Protein AF-A0A183DB15-F1 (afdb_monomer_lite)

Radius of gyration: 22.39 Å; chains: 1; bounding box: 54×50×51 Å

pLDDT: mean 72.16, std 20.68, range [29.81, 96.31]

Sequence (193 aa):
LIAVHLRTHVDARQSAAREYVIPLKQNLEIRNVFYPENEDRFPQILGPTISVRPVMACSGVRSEFGKDADLKLLPPAFNFAALKAHVMAALCSATEHAVMNCRDLIGGNSLNHFEQFLEFEETVPLFKLFNSLLVIGLFDDDDLKDVLTLIHPSAFDENYIPVLANRYGPEEIEPLVFMKNKRAACYSTDMER

Organism: NCBI:txid637853

InterPro domains:
  IPR015925 Ryanodine/Inositol 1,4,5-trisphosphate receptor [PTHR46399] (1-159)
  IPR048581 Ryanodine receptor, junctional solenoid domain [PF21119] (1-160)

Structure (mmCIF, N/CA/C/O backbone):
data_AF-A0A183DB15-F1
#
_entry.id   AF-A0A183DB15-F1
#
loop_
_atom_site.group_PDB
_atom_site.id
_atom_site.type_symbol
_atom_site.label_atom_id
_atom_site.label_alt_id
_atom_site.label_comp_id
_atom_site.label_asym_id
_atom_site.label_entity_id
_atom_site.label_seq_id
_atom_site.pdbx_PDB_ins_code
_atom_site.Cartn_x
_atom_site.Cartn_y
_atom_site.Cartn_z
_atom_site.occupancy
_atom_site.B_iso_or_equiv
_atom_site.auth_seq_id
_atom_site.auth_comp_id
_atom_site.auth_asym_id
_atom_site.auth_atom_id
_atom_site.pdbx_PDB_model_num
ATOM 1 N N . LEU A 1 1 ? -1.454 15.527 6.592 1.00 90.69 1 LEU A N 1
ATOM 2 C CA . LEU A 1 1 ? -1.667 14.235 5.899 1.00 90.69 1 LEU A CA 1
ATOM 3 C C . LEU A 1 1 ? -1.163 13.046 6.717 1.00 90.69 1 LEU A C 1
ATOM 5 O O . LEU A 1 1 ? -1.990 12.406 7.352 1.00 90.69 1 LEU A O 1
ATOM 9 N N . ILE A 1 2 ? 0.153 12.790 6.779 1.00 90.75 2 ILE A N 1
ATOM 10 C CA . ILE A 1 2 ? 0.721 11.607 7.463 1.00 90.75 2 ILE A CA 1
ATOM 11 C C . ILE A 1 2 ? 0.289 11.526 8.932 1.00 90.75 2 ILE A C 1
ATOM 13 O O . ILE A 1 2 ? -0.317 10.540 9.338 1.00 90.75 2 ILE A O 1
ATOM 17 N N . ALA A 1 3 ? 0.532 12.585 9.708 1.00 93.06 3 ALA A N 1
ATOM 18 C CA . ALA A 1 3 ? 0.279 12.589 11.150 1.00 93.06 3 ALA A CA 1
ATOM 19 C C . ALA A 1 3 ? -1.190 12.338 11.541 1.00 93.06 3 ALA A C 1
ATOM 21 O O . ALA A 1 3 ? -1.438 11.788 12.606 1.00 93.06 3 ALA A O 1
ATOM 22 N N . VAL A 1 4 ? -2.139 12.737 10.688 1.00 92.56 4 VAL A N 1
ATOM 23 C CA . VAL A 1 4 ? -3.581 12.686 10.985 1.00 92.56 4 VAL A CA 1
ATOM 24 C C . VAL A 1 4 ? -4.242 11.444 10.389 1.00 92.56 4 VAL A C 1
ATOM 26 O O . VAL A 1 4 ? -5.038 10.802 11.062 1.00 92.56 4 VAL A O 1
ATOM 29 N N . HIS A 1 5 ? -3.924 11.099 9.137 1.00 93.38 5 HIS A N 1
ATOM 30 C CA . HIS A 1 5 ? -4.646 10.056 8.399 1.0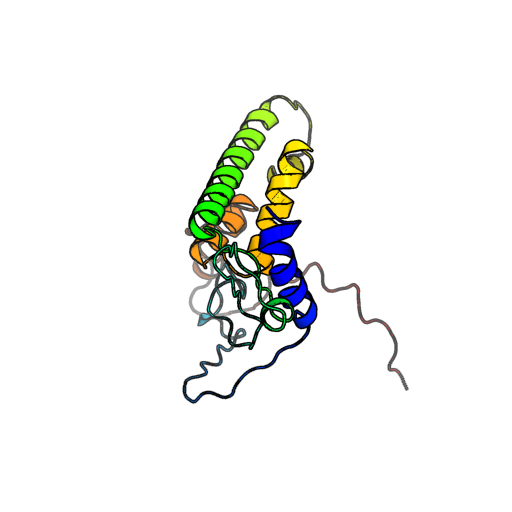0 93.38 5 HIS A CA 1
ATOM 31 C C . HIS A 1 5 ? -3.885 8.734 8.284 1.00 93.38 5 HIS A C 1
ATOM 33 O O . HIS A 1 5 ? -4.516 7.705 8.080 1.00 93.38 5 HIS A O 1
ATOM 39 N N . LEU A 1 6 ? -2.548 8.741 8.366 1.00 94.81 6 LEU A N 1
ATOM 40 C CA . LEU A 1 6 ? -1.735 7.550 8.078 1.00 94.81 6 LEU A CA 1
ATOM 41 C C . LEU A 1 6 ? -1.071 6.974 9.325 1.00 94.81 6 LEU A C 1
ATOM 43 O O . LEU A 1 6 ? -1.006 5.757 9.460 1.00 94.81 6 LEU A O 1
ATOM 47 N N . ARG A 1 7 ? -0.607 7.829 10.243 1.00 94.31 7 ARG A N 1
ATOM 48 C CA . ARG A 1 7 ? 0.236 7.437 11.380 1.00 94.31 7 ARG A CA 1
ATOM 49 C C . ARG A 1 7 ? -0.348 6.283 12.192 1.00 94.31 7 ARG A C 1
ATOM 51 O O . ARG A 1 7 ? 0.331 5.288 12.379 1.00 94.31 7 ARG A O 1
ATOM 58 N N . THR A 1 8 ? -1.616 6.365 12.591 1.00 93.62 8 THR A N 1
ATOM 59 C CA . THR A 1 8 ? -2.274 5.299 13.366 1.00 93.62 8 THR A CA 1
ATOM 60 C C . THR A 1 8 ? -2.269 3.950 12.640 1.00 93.62 8 THR A C 1
ATOM 62 O O . THR A 1 8 ? -2.076 2.913 13.267 1.00 93.62 8 THR A O 1
ATOM 65 N N . HIS A 1 9 ? -2.457 3.947 11.318 1.00 94.75 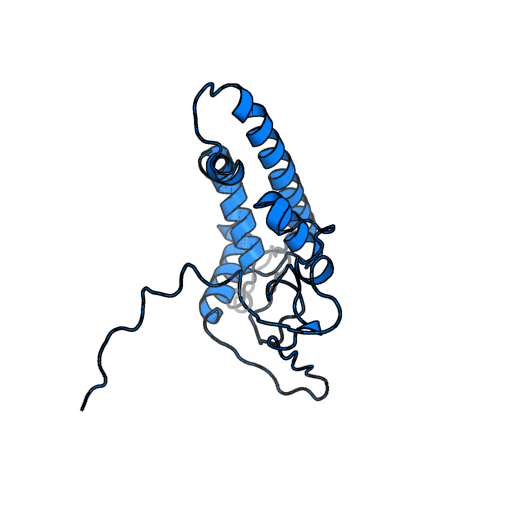9 HIS A N 1
ATOM 66 C CA . HIS A 1 9 ? -2.440 2.721 10.518 1.00 94.75 9 HIS A CA 1
ATOM 67 C C . HIS A 1 9 ? -1.019 2.189 10.311 1.00 94.75 9 HIS A C 1
ATOM 69 O O . HIS A 1 9 ? -0.814 0.979 10.393 1.00 94.75 9 HIS A O 1
ATOM 75 N N . VAL A 1 10 ? -0.047 3.080 10.087 1.00 96.00 10 VAL A N 1
ATOM 76 C CA . VAL A 1 10 ? 1.379 2.729 9.994 1.00 96.00 10 VAL A CA 1
ATOM 77 C C . VAL A 1 10 ? 1.849 2.095 11.300 1.00 96.00 10 VAL A C 1
ATOM 79 O O . VAL A 1 10 ? 2.360 0.980 11.274 1.00 96.00 10 VAL A O 1
ATOM 82 N N . ASP A 1 11 ? 1.608 2.753 12.434 1.00 95.69 11 ASP A N 1
ATOM 83 C CA . ASP A 1 11 ? 2.045 2.294 13.754 1.00 95.69 11 ASP A CA 1
ATOM 84 C C . ASP A 1 11 ? 1.427 0.921 14.089 1.00 95.69 11 ASP A C 1
ATOM 86 O O . ASP A 1 11 ? 2.126 0.025 14.560 1.00 95.69 11 ASP A O 1
ATOM 90 N N . ALA A 1 12 ? 0.142 0.710 13.769 1.00 94.62 12 ALA A N 1
ATOM 91 C CA . ALA A 1 12 ? -0.532 -0.577 13.963 1.00 94.62 12 ALA A CA 1
ATOM 92 C C . ALA A 1 12 ? 0.042 -1.698 13.077 1.00 94.62 12 ALA A C 1
ATOM 94 O O . ALA A 1 12 ? 0.197 -2.832 13.522 1.00 94.62 12 ALA A O 1
ATOM 95 N N . ARG A 1 13 ? 0.367 -1.409 11.812 1.00 94.62 13 ARG A N 1
ATOM 96 C CA . ARG A 1 13 ? 1.007 -2.389 10.920 1.00 94.62 13 ARG A CA 1
ATOM 97 C C . ARG A 1 13 ? 2.427 -2.711 11.370 1.00 94.62 13 ARG A C 1
ATOM 99 O O . ARG A 1 13 ? 2.821 -3.870 11.317 1.00 94.62 13 ARG A O 1
ATOM 106 N N . GLN A 1 14 ? 3.176 -1.708 11.824 1.00 94.88 14 GLN A N 1
ATOM 107 C CA . GLN A 1 14 ? 4.548 -1.874 12.297 1.00 94.88 14 GLN A CA 1
ATOM 108 C C . GLN A 1 14 ? 4.622 -2.655 13.608 1.00 94.88 14 GLN A C 1
ATOM 110 O O . GLN A 1 14 ? 5.507 -3.499 13.745 1.00 94.88 14 GLN A O 1
ATOM 115 N N . SER A 1 15 ? 3.693 -2.431 14.543 1.00 94.88 15 SER A N 1
ATOM 116 C CA . SER A 1 15 ? 3.657 -3.189 15.798 1.00 94.88 15 SER A CA 1
ATOM 117 C C . SER A 1 15 ? 3.424 -4.684 15.561 1.00 94.88 15 SER A C 1
ATOM 119 O O . SER A 1 15 ? 4.053 -5.503 16.222 1.00 94.88 15 SER A O 1
ATOM 121 N N . ALA A 1 16 ? 2.612 -5.036 14.559 1.00 92.56 16 ALA A N 1
ATOM 122 C CA . ALA A 1 16 ? 2.335 -6.417 14.162 1.00 92.56 16 ALA A CA 1
ATOM 123 C C . ALA A 1 16 ? 3.265 -6.957 13.051 1.00 92.56 16 ALA A C 1
ATOM 125 O O . ALA A 1 16 ? 3.084 -8.081 12.591 1.00 92.56 16 ALA A O 1
ATOM 126 N N . ALA A 1 17 ? 4.269 -6.199 12.589 1.00 91.38 17 ALA A N 1
ATOM 127 C CA . ALA A 1 17 ? 5.082 -6.576 11.420 1.00 91.38 17 ALA A CA 1
ATOM 128 C C . ALA A 1 17 ? 5.959 -7.821 11.642 1.00 91.38 17 ALA A C 1
ATOM 130 O O . ALA A 1 17 ? 6.449 -8.418 10.684 1.00 91.38 17 ALA A O 1
ATOM 131 N N . ARG A 1 18 ? 6.188 -8.196 12.905 1.00 92.94 18 ARG A N 1
ATOM 132 C CA . ARG A 1 18 ? 6.983 -9.370 13.299 1.00 92.94 18 ARG A CA 1
ATOM 133 C C . ARG A 1 18 ? 6.117 -10.545 13.759 1.00 92.94 18 ARG A C 1
ATOM 135 O O . ARG A 1 18 ? 6.653 -11.526 14.266 1.00 92.94 18 ARG A O 1
ATOM 142 N N . GLU A 1 19 ? 4.803 -10.448 13.583 1.00 93.62 19 GLU A N 1
ATOM 143 C CA . GLU A 1 19 ? 3.838 -11.465 13.983 1.00 93.62 19 GLU A CA 1
ATOM 144 C C . GLU A 1 19 ? 3.200 -12.097 12.740 1.00 93.62 19 GLU A C 1
ATOM 146 O O . GLU A 1 19 ? 2.678 -11.411 11.859 1.00 93.62 19 GLU A O 1
ATOM 151 N N . TYR A 1 20 ? 3.243 -13.429 12.662 1.00 92.00 20 TYR A N 1
ATOM 152 C CA . TYR A 1 20 ? 2.724 -14.189 11.526 1.00 92.00 20 TYR A CA 1
ATOM 153 C C . TYR A 1 20 ? 1.624 -15.130 12.001 1.00 92.00 20 TYR A C 1
ATOM 155 O O . TYR A 1 20 ? 1.887 -16.229 12.486 1.00 92.00 20 TYR A O 1
ATOM 163 N N . VAL A 1 21 ? 0.377 -14.682 11.868 1.00 92.00 21 VAL A N 1
ATOM 164 C CA . VAL A 1 21 ? -0.805 -15.456 12.254 1.00 92.00 21 VAL A CA 1
ATOM 165 C C . VAL A 1 21 ? -1.485 -15.950 10.984 1.00 92.00 21 VAL A C 1
ATOM 167 O O . VAL A 1 21 ? -2.160 -15.187 10.297 1.00 92.00 21 VAL A O 1
ATOM 170 N N . ILE A 1 22 ? -1.298 -17.229 10.656 1.00 90.75 22 ILE A N 1
ATOM 171 C CA . ILE A 1 22 ? -1.832 -17.838 9.431 1.00 90.75 22 ILE A CA 1
ATOM 172 C C . ILE A 1 22 ? -3.076 -18.668 9.782 1.00 90.75 22 ILE A C 1
ATOM 174 O O . ILE A 1 22 ? -2.955 -19.678 10.479 1.00 90.75 22 ILE A O 1
ATOM 178 N N . PRO A 1 23 ? -4.280 -18.279 9.325 1.00 88.44 23 PRO A N 1
ATOM 179 C CA . PRO A 1 23 ? -5.490 -19.044 9.581 1.00 88.44 23 PRO A CA 1
ATOM 180 C C . PRO A 1 23 ? -5.528 -20.293 8.694 1.00 88.44 23 PRO A C 1
ATOM 182 O O . PRO A 1 23 ? -5.321 -20.214 7.484 1.00 88.44 23 PRO A O 1
ATOM 185 N N . LEU A 1 24 ? -5.869 -21.443 9.276 1.00 88.12 24 LEU A N 1
ATOM 186 C CA . LEU A 1 24 ? -6.088 -22.674 8.517 1.00 88.12 24 LEU A CA 1
ATOM 187 C C . LEU A 1 24 ? -7.448 -22.599 7.809 1.00 88.12 24 LEU A C 1
ATOM 189 O O . LEU A 1 24 ? -8.498 -22.683 8.446 1.00 88.12 24 LEU A O 1
ATOM 193 N N . LYS A 1 25 ? -7.432 -22.407 6.488 1.00 83.06 25 LYS A N 1
ATOM 194 C CA . LYS A 1 25 ? -8.624 -22.414 5.623 1.00 83.06 25 LYS A CA 1
ATOM 195 C C . LYS A 1 25 ? -8.575 -23.630 4.697 1.00 83.06 25 LYS A C 1
ATOM 197 O O . LYS A 1 25 ? -7.494 -24.057 4.314 1.00 83.06 25 LYS A O 1
ATOM 202 N N . GLN A 1 26 ? -9.737 -24.156 4.297 1.00 74.50 26 GLN A N 1
ATOM 203 C CA . GLN A 1 26 ? -9.819 -25.307 3.379 1.00 74.50 26 GLN A CA 1
ATOM 204 C C . GLN A 1 26 ? -9.153 -25.043 2.015 1.00 74.50 26 GLN A C 1
ATOM 206 O O . GLN A 1 26 ? -8.590 -25.963 1.438 1.00 74.50 26 GLN A O 1
ATOM 211 N N . ASN A 1 27 ? -9.149 -23.788 1.552 1.00 69.19 27 ASN A N 1
ATOM 212 C CA . ASN A 1 27 ? -8.549 -23.369 0.278 1.00 69.19 27 ASN A CA 1
ATOM 213 C C . ASN A 1 27 ? -7.218 -22.623 0.479 1.00 69.19 27 ASN A C 1
ATOM 215 O O . ASN A 1 27 ? -6.916 -21.685 -0.257 1.00 69.19 27 ASN A O 1
ATOM 219 N N . LEU A 1 28 ? -6.458 -22.940 1.533 1.00 71.31 28 LEU A N 1
ATOM 220 C CA . LEU A 1 28 ? -5.138 -22.342 1.718 1.00 71.31 28 LEU A CA 1
ATOM 221 C C . LEU A 1 28 ? -4.168 -22.983 0.714 1.00 71.31 28 LEU A C 1
ATOM 223 O O . LEU A 1 28 ? -3.608 -24.046 0.973 1.00 71.31 28 LEU A O 1
ATOM 227 N N . GLU A 1 29 ? -3.994 -22.354 -0.446 1.00 68.06 29 GLU A N 1
ATOM 228 C CA . GLU A 1 29 ? -2.995 -22.780 -1.424 1.00 68.06 29 GLU A CA 1
ATOM 229 C C . GLU A 1 29 ? -1.593 -22.514 -0.865 1.00 68.06 29 GLU A C 1
ATOM 231 O O . GLU A 1 29 ? -1.112 -21.380 -0.816 1.00 68.06 29 GLU A O 1
ATOM 236 N N . ILE A 1 30 ? -0.931 -23.572 -0.397 1.00 68.25 30 ILE A N 1
ATOM 237 C CA . ILE A 1 30 ? 0.470 -23.508 0.015 1.00 68.25 30 ILE A CA 1
ATOM 238 C C . ILE A 1 30 ? 1.306 -23.537 -1.262 1.00 68.25 30 ILE A C 1
ATOM 240 O O . ILE A 1 30 ? 1.621 -24.603 -1.792 1.00 68.25 30 ILE A O 1
ATOM 244 N N . ARG A 1 31 ? 1.664 -22.357 -1.773 1.00 67.81 31 ARG A N 1
ATOM 245 C CA . ARG A 1 31 ? 2.635 -22.255 -2.864 1.00 67.81 31 ARG A CA 1
ATOM 246 C C . ARG A 1 31 ? 4.000 -22.682 -2.329 1.00 67.81 31 ARG A C 1
ATOM 248 O O . ARG A 1 31 ? 4.586 -22.005 -1.485 1.00 67.81 31 ARG A O 1
ATOM 255 N N . ASN A 1 32 ? 4.512 -23.806 -2.815 1.00 72.12 32 ASN A N 1
ATOM 256 C CA . ASN A 1 32 ? 5.883 -24.198 -2.527 1.00 72.12 32 ASN A CA 1
ATOM 257 C C . ASN A 1 32 ? 6.823 -23.370 -3.415 1.00 72.12 32 ASN A C 1
ATOM 259 O O . ASN A 1 32 ? 6.919 -23.569 -4.626 1.00 72.12 32 ASN A O 1
ATOM 263 N N . VAL A 1 33 ? 7.492 -22.419 -2.769 1.00 67.06 33 VAL A N 1
ATOM 264 C CA . VAL A 1 33 ? 8.408 -21.443 -3.373 1.00 67.06 33 VAL A CA 1
ATOM 265 C C . VAL A 1 33 ? 9.707 -22.052 -3.908 1.00 67.06 33 VAL A C 1
ATOM 267 O O . VAL A 1 33 ? 10.480 -21.347 -4.541 1.00 67.06 33 VAL A O 1
ATOM 270 N N . PHE A 1 34 ? 9.965 -23.335 -3.644 1.00 68.94 34 PHE A N 1
ATOM 271 C CA . PHE A 1 34 ? 11.138 -24.048 -4.155 1.00 68.94 34 PHE A CA 1
ATOM 272 C C . PHE A 1 34 ? 10.875 -24.767 -5.480 1.00 68.94 34 PHE A C 1
ATOM 274 O O . PHE A 1 34 ? 11.803 -25.341 -6.046 1.00 68.94 34 PHE A O 1
ATOM 281 N N . TYR A 1 35 ? 9.632 -24.771 -5.965 1.00 72.12 35 TYR A N 1
ATOM 282 C CA . TYR A 1 35 ? 9.324 -25.351 -7.264 1.00 72.12 35 TYR A CA 1
ATOM 283 C C . TYR A 1 35 ? 9.692 -24.386 -8.404 1.00 72.12 35 TYR A C 1
ATOM 285 O O . TYR A 1 35 ? 9.273 -23.227 -8.345 1.00 72.12 35 TYR A O 1
ATOM 293 N N . PRO A 1 36 ? 10.420 -24.843 -9.442 1.00 66.62 36 PRO A N 1
ATOM 294 C CA . PRO A 1 36 ? 10.835 -24.007 -10.573 1.00 66.62 36 PRO A CA 1
ATOM 295 C C . PRO A 1 36 ? 9.666 -23.345 -11.310 1.00 66.62 36 PRO A C 1
ATOM 297 O O . PRO A 1 36 ? 9.767 -22.203 -11.738 1.00 66.62 36 PRO A O 1
ATOM 300 N N . GLU A 1 37 ? 8.523 -24.024 -11.413 1.00 67.50 37 GLU A N 1
ATOM 301 C CA . GLU A 1 37 ? 7.298 -23.487 -12.017 1.00 67.50 37 GLU A CA 1
ATOM 302 C C . GLU A 1 37 ? 6.662 -22.328 -11.227 1.00 67.50 37 GLU A C 1
ATOM 304 O O . GLU A 1 37 ? 5.805 -21.623 -11.755 1.00 67.50 37 GLU A O 1
ATOM 309 N N . ASN A 1 38 ? 7.076 -22.127 -9.972 1.00 64.00 38 ASN A N 1
ATOM 310 C CA . ASN A 1 38 ? 6.654 -21.018 -9.116 1.00 64.00 38 ASN A CA 1
ATOM 311 C C . ASN A 1 38 ? 7.716 -19.908 -9.025 1.00 64.00 38 ASN A C 1
ATOM 313 O O . ASN A 1 38 ? 7.526 -18.955 -8.261 1.00 64.00 38 ASN A O 1
ATOM 317 N N . GLU A 1 39 ? 8.833 -20.037 -9.748 1.00 63.47 39 GLU A N 1
ATOM 318 C CA . GLU A 1 39 ? 9.858 -19.005 -9.850 1.00 63.47 39 GLU A CA 1
ATOM 319 C C . GLU A 1 39 ? 9.349 -17.877 -10.759 1.00 63.47 39 GLU A C 1
ATOM 321 O O . GLU A 1 39 ? 9.068 -18.076 -11.938 1.00 63.47 39 GLU A O 1
ATOM 326 N N . ASP A 1 40 ? 9.209 -16.682 -10.189 1.00 65.81 40 ASP A N 1
ATOM 327 C CA . ASP A 1 40 ? 8.791 -15.469 -10.893 1.00 65.81 40 ASP A CA 1
ATOM 328 C C . ASP A 1 40 ? 9.835 -14.367 -10.657 1.00 65.81 40 ASP A C 1
ATOM 330 O O . ASP A 1 40 ? 10.531 -14.352 -9.636 1.00 65.81 40 ASP A O 1
ATOM 334 N N . ARG A 1 41 ? 9.939 -13.423 -11.596 1.00 70.19 41 ARG A N 1
ATOM 335 C CA . ARG A 1 41 ? 10.828 -12.252 -11.554 1.00 70.19 41 ARG A CA 1
ATOM 336 C C . ARG A 1 41 ? 10.512 -11.308 -10.394 1.00 70.19 41 ARG A C 1
ATOM 338 O O . ARG A 1 41 ? 11.384 -10.550 -9.968 1.00 70.19 41 ARG A O 1
ATOM 345 N N . PHE A 1 42 ? 9.311 -11.403 -9.835 1.00 68.44 42 PHE A N 1
ATOM 346 C CA . PHE A 1 42 ? 8.909 -10.706 -8.619 1.00 68.44 42 PHE A CA 1
ATOM 347 C C . PHE A 1 42 ? 8.851 -11.663 -7.419 1.00 68.44 42 PHE A C 1
ATOM 349 O O . PHE A 1 42 ? 7.777 -11.870 -6.839 1.00 68.44 42 PHE A O 1
ATOM 356 N N . PRO A 1 43 ? 9.977 -12.291 -7.023 1.00 59.94 43 PRO A N 1
ATOM 357 C CA . PRO A 1 43 ? 9.939 -13.381 -6.068 1.00 59.94 43 PRO A CA 1
ATOM 358 C C . PRO A 1 43 ? 9.409 -12.878 -4.727 1.00 59.94 43 PRO A C 1
ATOM 360 O O . PRO A 1 43 ? 10.034 -12.053 -4.065 1.00 59.94 43 PRO A O 1
ATOM 363 N N . GLN A 1 44 ? 8.257 -13.419 -4.318 1.00 68.88 44 GLN A N 1
ATOM 364 C CA . GLN A 1 44 ? 7.657 -13.239 -2.988 1.00 68.88 44 GLN A CA 1
ATOM 365 C C . GLN A 1 44 ? 7.220 -11.798 -2.652 1.00 68.88 44 GLN A C 1
ATOM 367 O O . GLN A 1 44 ? 6.867 -11.531 -1.504 1.00 68.88 44 GLN A O 1
ATOM 372 N N . ILE A 1 45 ? 7.232 -10.884 -3.630 1.00 77.06 45 ILE A N 1
ATOM 373 C CA . ILE A 1 45 ? 6.749 -9.503 -3.461 1.00 77.06 45 ILE A CA 1
ATOM 374 C C . ILE A 1 45 ? 5.264 -9.401 -3.819 1.00 77.06 45 ILE A C 1
ATOM 376 O O . ILE A 1 45 ? 4.523 -8.700 -3.134 1.00 77.06 45 ILE A O 1
ATOM 380 N N . LEU A 1 46 ? 4.844 -10.109 -4.871 1.00 82.19 46 LEU A N 1
ATOM 381 C CA . LEU A 1 46 ? 3.476 -10.071 -5.384 1.00 82.19 46 LEU A CA 1
ATOM 382 C C . LEU A 1 46 ? 2.600 -11.168 -4.785 1.00 82.19 46 LEU A C 1
ATOM 384 O O . LEU A 1 46 ? 3.077 -12.234 -4.376 1.00 82.19 46 LEU A O 1
ATOM 388 N N . GLY A 1 47 ? 1.295 -10.924 -4.827 1.00 81.00 47 GLY A N 1
ATOM 389 C CA . GLY A 1 47 ? 0.271 -11.903 -4.514 1.00 81.00 47 GLY A CA 1
ATOM 390 C C . GLY A 1 47 ? -0.356 -11.744 -3.128 1.00 81.00 47 GLY A C 1
ATOM 391 O O . GLY A 1 47 ? 0.033 -10.910 -2.301 1.00 81.00 47 GLY A O 1
ATOM 392 N N . PRO A 1 48 ? -1.386 -12.557 -2.845 1.00 77.69 48 PRO A N 1
ATOM 393 C CA . PRO A 1 48 ? -2.205 -12.380 -1.661 1.00 77.69 48 PRO A CA 1
ATOM 394 C C . PRO A 1 48 ? -1.418 -12.705 -0.395 1.00 77.69 48 PRO A C 1
ATOM 396 O O . PRO A 1 48 ? -0.799 -13.760 -0.257 1.00 77.69 48 PRO A O 1
ATOM 399 N N . THR A 1 49 ? -1.518 -11.830 0.603 1.00 81.06 49 THR A N 1
ATOM 400 C CA . THR A 1 49 ? -1.014 -12.161 1.934 1.00 81.06 49 THR A CA 1
ATOM 401 C C . THR A 1 49 ? -2.043 -12.962 2.721 1.00 81.06 49 THR A C 1
ATOM 403 O O . THR A 1 49 ? -3.162 -12.507 2.949 1.00 81.06 49 THR A O 1
ATOM 406 N N . ILE A 1 50 ? -1.625 -14.126 3.213 1.00 84.75 50 ILE A N 1
ATOM 407 C CA . ILE A 1 50 ? -2.457 -15.016 4.033 1.00 84.75 50 ILE A CA 1
ATOM 408 C C . ILE A 1 50 ? -2.422 -14.693 5.536 1.00 84.75 50 ILE A C 1
ATOM 410 O O . ILE A 1 50 ? -3.302 -15.134 6.272 1.00 84.75 50 ILE A O 1
ATOM 414 N N . SER A 1 51 ? -1.423 -13.935 6.000 1.00 88.44 51 SER A N 1
ATOM 415 C CA . SER A 1 51 ? -1.285 -13.567 7.416 1.00 88.44 51 SER A CA 1
ATOM 416 C C . SER A 1 51 ? -2.364 -12.567 7.843 1.00 88.44 51 SER A C 1
ATOM 418 O O . SER A 1 51 ? -2.641 -11.595 7.132 1.00 88.44 51 SER A O 1
ATOM 420 N N . VAL A 1 52 ? -2.940 -12.773 9.028 1.00 90.25 52 VAL A N 1
ATOM 421 C CA . VAL A 1 52 ? -3.828 -11.805 9.679 1.00 90.25 52 VAL A CA 1
ATOM 422 C C . VAL A 1 52 ? -3.019 -10.569 10.043 1.00 90.25 52 VAL A C 1
ATOM 424 O O . VAL A 1 52 ? -1.968 -10.659 10.671 1.00 90.25 52 VAL A O 1
ATOM 427 N N . ARG A 1 53 ? -3.514 -9.394 9.653 1.00 91.12 53 ARG A N 1
ATOM 428 C CA . ARG A 1 53 ? -2.850 -8.117 9.917 1.00 91.12 53 ARG A CA 1
ATOM 429 C C . ARG A 1 53 ? -3.886 -7.019 10.191 1.00 91.12 53 ARG A C 1
ATOM 431 O O . ARG A 1 53 ? -4.985 -7.099 9.639 1.00 91.12 53 ARG A O 1
ATOM 438 N N . PRO A 1 54 ? -3.545 -5.971 10.963 1.00 92.81 54 PRO A N 1
ATOM 439 C CA . PRO A 1 54 ? -4.449 -4.851 11.238 1.00 92.81 54 PRO A CA 1
ATOM 440 C C . PRO A 1 54 ? -4.970 -4.196 9.957 1.00 92.81 54 PRO A C 1
ATOM 442 O O . PRO A 1 54 ? -4.183 -3.886 9.070 1.00 92.81 54 PRO A O 1
ATOM 445 N N . VAL A 1 55 ? -6.280 -3.980 9.849 1.00 90.44 55 VAL A N 1
ATOM 446 C CA . VAL A 1 55 ? -6.915 -3.374 8.665 1.00 90.44 55 VAL A CA 1
ATOM 447 C C . VAL A 1 55 ? -7.222 -1.904 8.939 1.00 90.44 55 VAL A C 1
ATOM 449 O O . VAL A 1 55 ? -7.485 -1.518 10.079 1.00 90.44 55 VAL A O 1
ATOM 452 N N . MET A 1 56 ? -7.177 -1.071 7.900 1.00 90.38 56 MET A N 1
ATOM 453 C CA . MET A 1 56 ? -7.562 0.331 8.021 1.00 90.38 56 MET A CA 1
ATOM 454 C C . MET A 1 56 ? -9.039 0.477 8.384 1.00 90.38 56 MET A C 1
ATOM 456 O O . MET A 1 56 ? -9.903 -0.214 7.850 1.00 90.38 56 MET A O 1
ATOM 460 N N . ALA A 1 57 ? -9.318 1.440 9.253 1.00 90.38 57 ALA A N 1
ATOM 461 C CA . ALA A 1 57 ? -10.660 1.865 9.601 1.00 90.38 57 ALA A CA 1
ATOM 462 C C . ALA A 1 57 ? -10.652 3.380 9.804 1.00 90.38 57 ALA A C 1
ATOM 464 O O . ALA A 1 57 ? -9.806 3.906 10.524 1.00 90.38 57 ALA A O 1
ATOM 465 N N . CYS A 1 58 ? -11.595 4.075 9.181 1.00 90.06 58 CYS A N 1
ATOM 466 C CA . CYS A 1 58 ? -11.749 5.519 9.296 1.00 90.06 58 CYS A CA 1
ATOM 467 C C . CYS A 1 58 ? -13.212 5.873 9.555 1.00 90.06 58 CYS A C 1
ATOM 469 O O . CYS A 1 58 ? -14.115 5.127 9.176 1.00 90.06 58 CYS A O 1
ATOM 471 N N . SER A 1 59 ? -13.453 7.033 10.154 1.00 87.56 59 SER A N 1
ATOM 472 C CA . SER A 1 59 ? -14.803 7.560 10.365 1.00 87.56 59 SER A CA 1
ATOM 473 C C . SER A 1 59 ? -14.976 8.927 9.715 1.00 87.56 59 SER A C 1
ATOM 475 O O . SER A 1 59 ? -14.016 9.680 9.566 1.00 87.56 59 SER A O 1
ATOM 477 N N . GLY A 1 60 ? -16.211 9.280 9.356 1.00 85.75 60 GLY A N 1
ATOM 478 C CA . GLY A 1 60 ? -16.531 10.647 8.945 1.00 85.75 60 GLY A CA 1
ATOM 479 C C . GLY A 1 60 ? -16.195 11.659 10.044 1.00 85.75 60 GLY A C 1
ATOM 480 O O . GLY A 1 60 ? -16.233 11.333 11.233 1.00 85.75 60 GLY A O 1
ATOM 481 N N . VAL A 1 61 ? -15.866 12.888 9.643 1.00 84.06 61 VAL A N 1
ATOM 482 C CA . VAL A 1 61 ? -15.649 13.988 10.590 1.00 84.06 61 VAL A CA 1
ATOM 483 C C . VAL A 1 61 ? -16.972 14.285 11.293 1.00 84.06 61 VAL A C 1
ATOM 485 O O . VAL A 1 61 ? -18.000 14.461 10.641 1.00 84.06 61 VAL A O 1
ATOM 488 N N . ARG A 1 62 ? -16.946 14.319 12.624 1.00 78.69 62 ARG A N 1
ATOM 489 C CA . ARG A 1 62 ? -18.110 14.618 13.462 1.00 78.69 62 ARG A CA 1
ATOM 490 C C . ARG A 1 62 ? -17.957 15.997 14.090 1.00 78.69 62 ARG A C 1
ATOM 492 O O . ARG A 1 62 ? -16.860 16.363 14.499 1.00 78.69 62 ARG A O 1
ATOM 499 N N . SER A 1 63 ? -19.057 16.741 14.160 1.00 75.00 63 SER A N 1
ATOM 500 C CA . SER A 1 63 ? -19.144 18.041 14.840 1.00 75.00 63 SER A CA 1
ATOM 501 C C . SER A 1 63 ? -19.685 17.935 16.267 1.00 75.00 63 SER A C 1
ATOM 503 O O . SER A 1 63 ? -19.496 18.853 17.058 1.00 75.00 63 SER A O 1
ATOM 505 N N . GLU A 1 64 ? -20.349 16.827 16.600 1.00 72.44 64 GLU A N 1
ATOM 506 C CA . GLU A 1 64 ? -20.995 16.602 17.892 1.00 72.44 64 GLU A CA 1
ATOM 507 C C . GLU A 1 64 ? -20.358 15.398 18.593 1.00 72.44 64 GLU A C 1
ATOM 509 O O . GLU A 1 64 ? -20.324 14.289 18.049 1.00 72.44 64 GLU A O 1
ATOM 514 N N . PHE A 1 65 ? -19.850 15.628 19.804 1.00 68.88 65 PHE A N 1
ATOM 515 C CA . PHE A 1 65 ? -19.190 14.619 20.630 1.00 68.88 65 PHE A CA 1
ATOM 516 C C . PHE A 1 65 ? -19.997 14.405 21.917 1.00 68.88 65 PHE A C 1
ATOM 518 O O . PHE A 1 65 ? -20.300 15.354 22.640 1.00 68.88 65 PHE A O 1
ATOM 525 N N . GLY A 1 66 ? -20.382 13.155 22.184 1.00 67.50 66 GLY A N 1
ATOM 526 C CA . GLY A 1 66 ? -20.958 12.727 23.461 1.00 67.50 66 GLY A CA 1
ATOM 527 C C . GLY A 1 66 ? -19.904 12.000 24.299 1.00 67.50 66 GLY A C 1
ATOM 528 O O . GLY A 1 66 ? -19.041 11.340 23.731 1.00 67.50 66 GLY A O 1
ATOM 529 N N . LYS A 1 67 ? -20.003 12.067 25.635 1.00 66.00 67 LYS A N 1
ATOM 530 C CA . LYS A 1 67 ? -18.969 11.599 26.589 1.00 66.00 67 LYS A CA 1
ATOM 531 C C . LYS A 1 67 ? -18.471 10.151 26.391 1.00 66.00 67 LYS A C 1
ATOM 533 O O . LYS A 1 67 ? -17.330 9.867 26.732 1.00 66.00 67 LYS A O 1
ATOM 538 N N . ASP A 1 68 ? -19.287 9.252 25.832 1.00 62.41 68 ASP A N 1
ATOM 539 C CA . ASP A 1 68 ? -18.896 7.855 25.550 1.00 62.41 68 ASP A CA 1
ATOM 540 C C . ASP A 1 68 ? -18.270 7.655 24.153 1.00 62.41 68 ASP A C 1
ATOM 542 O O . ASP A 1 68 ? -17.574 6.668 23.909 1.00 62.41 68 ASP A O 1
ATOM 546 N N . ALA A 1 69 ? -18.492 8.586 23.219 1.00 60.03 69 ALA A N 1
ATOM 547 C CA . ALA A 1 69 ? -17.959 8.531 21.854 1.00 60.03 69 ALA A CA 1
ATOM 548 C C . ALA A 1 69 ? -16.473 8.932 21.770 1.00 60.03 69 ALA A C 1
ATOM 550 O O . ALA A 1 69 ? -15.820 8.652 20.764 1.00 60.03 69 ALA A O 1
ATOM 551 N N . ASP A 1 70 ? -15.935 9.533 22.833 1.00 61.34 70 ASP A N 1
ATOM 552 C CA . ASP A 1 70 ? -14.561 10.043 22.902 1.00 61.34 70 ASP A CA 1
ATOM 553 C C . ASP A 1 70 ? -13.508 8.926 23.042 1.00 61.34 70 ASP A C 1
ATOM 555 O O . ASP A 1 70 ? -12.335 9.125 22.732 1.00 61.34 70 ASP A O 1
ATOM 559 N N . LEU A 1 71 ? -13.916 7.720 23.460 1.00 63.34 71 LEU A N 1
ATOM 560 C CA . LEU A 1 71 ? -13.003 6.607 23.761 1.00 63.34 71 LEU A CA 1
ATOM 561 C C . LEU A 1 71 ? -12.637 5.737 22.543 1.00 63.34 71 LEU A C 1
ATOM 563 O O . LEU A 1 71 ? -11.759 4.881 22.647 1.00 63.34 71 LEU A O 1
ATOM 567 N N . LYS A 1 72 ? -13.298 5.919 21.390 1.00 67.44 72 LYS A N 1
ATOM 568 C CA . LYS A 1 72 ? -13.057 5.136 20.157 1.00 67.44 72 LYS A CA 1
ATOM 569 C C . LYS A 1 72 ? -13.053 6.016 18.908 1.00 67.44 72 LYS A C 1
ATOM 571 O O . LYS A 1 72 ? -13.795 5.776 17.956 1.00 67.44 72 LYS A O 1
ATOM 576 N N . LEU A 1 73 ? -12.214 7.046 18.916 1.00 79.44 73 LEU A N 1
ATOM 577 C CA . LEU A 1 73 ? -12.008 7.889 17.742 1.00 79.44 73 LEU A CA 1
ATOM 578 C C . LEU A 1 73 ? -11.156 7.150 16.704 1.00 79.44 73 LEU A C 1
ATOM 580 O O . LEU A 1 73 ? -10.048 6.699 16.991 1.00 79.44 73 LEU A O 1
ATOM 584 N N . LEU A 1 74 ? -11.692 7.029 15.490 1.00 87.38 74 LEU A N 1
ATOM 585 C CA . LEU A 1 74 ? -10.947 6.569 14.323 1.00 87.38 74 LEU A CA 1
ATOM 586 C C . LEU A 1 74 ? -10.362 7.774 13.575 1.00 87.38 74 LEU A C 1
ATOM 588 O O . LEU A 1 74 ? -10.907 8.880 13.672 1.00 87.38 74 LEU A O 1
ATOM 592 N N . PRO A 1 75 ? -9.288 7.579 12.790 1.00 89.50 75 PRO A N 1
ATOM 593 C CA . PRO A 1 75 ? -8.804 8.609 11.885 1.00 89.50 75 PRO A CA 1
ATOM 594 C C . PRO A 1 75 ? -9.925 9.115 10.961 1.00 89.50 75 PRO A C 1
ATOM 596 O O . PRO A 1 75 ? -10.769 8.323 10.518 1.00 89.50 75 PRO A O 1
ATOM 599 N N . PRO A 1 76 ? -9.952 10.421 10.644 1.00 91.00 76 PRO A N 1
ATOM 600 C CA . PRO A 1 76 ? -10.955 10.972 9.749 1.00 91.00 76 PRO A CA 1
ATOM 601 C C . PRO A 1 76 ? -10.806 10.394 8.338 1.00 91.00 76 PRO A C 1
ATOM 603 O O . PRO A 1 76 ? -9.689 10.208 7.842 1.00 91.00 76 PRO A O 1
ATOM 606 N N . ALA A 1 77 ? -11.947 10.131 7.699 1.00 90.88 77 ALA A N 1
ATOM 607 C CA . ALA A 1 77 ? -12.030 9.595 6.347 1.00 90.88 77 ALA A CA 1
ATOM 608 C C . ALA A 1 77 ? -11.221 10.438 5.354 1.00 90.88 77 ALA A C 1
ATOM 610 O O . ALA A 1 77 ? -11.191 11.668 5.420 1.00 90.88 77 ALA A O 1
ATOM 611 N N . PHE A 1 78 ? -10.563 9.751 4.427 1.00 93.44 78 PHE A N 1
ATOM 612 C CA . PHE A 1 78 ? -9.678 10.356 3.446 1.00 93.44 78 PHE A CA 1
ATOM 613 C C . PHE A 1 78 ? -9.696 9.538 2.153 1.00 93.44 78 PHE A C 1
ATOM 615 O O . PHE A 1 78 ? -9.878 8.321 2.183 1.00 93.44 78 PHE A O 1
ATOM 622 N N . ASN A 1 79 ? -9.521 10.197 1.006 1.00 94.75 79 ASN A N 1
ATOM 623 C CA . ASN A 1 79 ? -9.517 9.515 -0.284 1.00 94.75 79 ASN A CA 1
ATOM 624 C C . ASN A 1 79 ? -8.133 8.904 -0.566 1.00 94.75 79 ASN A C 1
ATOM 626 O O . ASN A 1 79 ? -7.278 9.519 -1.205 1.00 94.75 79 ASN A O 1
ATOM 630 N N . PHE A 1 80 ? -7.916 7.684 -0.072 1.00 93.31 80 PHE A N 1
ATOM 631 C CA . PHE A 1 80 ? -6.655 6.961 -0.258 1.00 93.31 80 PHE A CA 1
ATOM 632 C C . PHE A 1 80 ? -6.397 6.559 -1.713 1.00 93.31 80 PHE A C 1
ATOM 634 O O . PHE A 1 80 ? -5.239 6.509 -2.114 1.00 93.31 80 PHE A O 1
ATOM 641 N N . ALA A 1 81 ? -7.441 6.347 -2.521 1.00 94.56 81 ALA A N 1
ATOM 642 C CA . ALA A 1 81 ? -7.288 6.031 -3.941 1.00 94.56 81 ALA A CA 1
ATOM 643 C C . ALA A 1 81 ? -6.698 7.217 -4.721 1.00 94.56 81 ALA A C 1
ATOM 645 O O . ALA A 1 81 ? -5.726 7.054 -5.455 1.00 94.56 81 ALA A O 1
ATOM 646 N N . ALA A 1 82 ? -7.223 8.427 -4.497 1.00 96.31 82 ALA A N 1
ATOM 647 C CA . ALA A 1 82 ? -6.677 9.641 -5.105 1.00 96.31 82 ALA A CA 1
ATOM 648 C C . ALA A 1 82 ? -5.233 9.909 -4.654 1.00 96.31 82 ALA A C 1
ATOM 650 O O . ALA A 1 82 ? -4.396 10.327 -5.451 1.00 96.31 82 ALA A O 1
ATOM 651 N N . LEU A 1 83 ? -4.924 9.634 -3.384 1.00 95.38 83 LEU A N 1
ATOM 652 C CA . LEU A 1 83 ? -3.570 9.776 -2.859 1.00 95.38 83 LEU A CA 1
ATOM 653 C C . LEU A 1 83 ? -2.595 8.764 -3.458 1.00 95.38 83 LEU A C 1
ATOM 655 O O . LEU A 1 83 ? -1.489 9.155 -3.818 1.00 95.38 83 LEU A O 1
ATOM 659 N N . LYS A 1 84 ? -3.003 7.497 -3.589 1.00 95.62 84 LYS A N 1
ATOM 660 C CA . LYS A 1 84 ? -2.219 6.452 -4.256 1.00 95.62 84 LYS A CA 1
ATOM 661 C C . LYS A 1 84 ? -1.859 6.883 -5.676 1.00 95.62 84 LYS A C 1
ATOM 663 O O . LYS A 1 84 ? -0.682 6.933 -6.013 1.00 95.62 84 LYS A O 1
ATOM 668 N N . ALA A 1 85 ? -2.863 7.287 -6.457 1.00 96.00 85 ALA A N 1
ATOM 669 C CA . ALA A 1 85 ? -2.671 7.752 -7.829 1.00 96.00 85 ALA A CA 1
ATOM 670 C C . ALA A 1 85 ? -1.724 8.961 -7.905 1.00 96.00 85 ALA A C 1
ATOM 672 O O . ALA A 1 85 ? -0.834 9.002 -8.751 1.00 96.00 85 ALA A O 1
ATOM 673 N N . HIS A 1 86 ? -1.872 9.924 -6.990 1.00 95.25 86 HIS A N 1
ATOM 674 C CA . HIS A 1 86 ? -0.989 11.086 -6.929 1.00 95.25 86 HIS A CA 1
ATOM 675 C C . HIS A 1 86 ? 0.464 10.706 -6.613 1.00 95.25 86 HIS A C 1
ATOM 677 O O . HIS A 1 86 ? 1.375 11.221 -7.252 1.00 95.25 86 HIS A O 1
ATOM 683 N N . VAL A 1 87 ? 0.687 9.801 -5.655 1.00 94.62 87 VAL A N 1
ATOM 684 C CA . VAL A 1 87 ? 2.035 9.345 -5.281 1.00 94.62 87 VAL A CA 1
ATOM 685 C C . VAL A 1 87 ? 2.699 8.583 -6.423 1.00 94.62 87 VAL A C 1
ATOM 687 O O . VAL A 1 87 ? 3.861 8.851 -6.708 1.00 94.62 87 VAL A O 1
ATOM 690 N N . MET A 1 88 ? 1.970 7.692 -7.100 1.00 94.06 88 MET A N 1
ATOM 691 C CA . MET A 1 88 ? 2.485 6.958 -8.261 1.00 94.06 88 MET A CA 1
ATOM 692 C C . MET A 1 88 ? 2.886 7.909 -9.391 1.00 94.06 88 MET A C 1
ATOM 694 O O . MET A 1 88 ? 4.019 7.863 -9.861 1.00 94.06 88 MET A O 1
ATOM 698 N N . ALA A 1 89 ? 2.004 8.842 -9.763 1.00 93.31 89 ALA A N 1
ATOM 699 C CA . ALA A 1 89 ? 2.306 9.834 -10.792 1.00 93.31 89 ALA A CA 1
ATOM 700 C C . ALA A 1 89 ? 3.513 10.710 -10.415 1.00 93.31 89 ALA A C 1
ATOM 702 O O . ALA A 1 89 ? 4.397 10.935 -11.240 1.00 93.31 89 ALA A O 1
ATOM 703 N N . ALA A 1 90 ? 3.582 11.165 -9.160 1.00 91.06 90 ALA A N 1
ATOM 704 C CA . ALA A 1 90 ? 4.693 11.974 -8.671 1.00 91.06 90 ALA A CA 1
ATOM 705 C C . ALA A 1 90 ? 6.024 11.205 -8.670 1.00 91.06 90 ALA A C 1
ATOM 707 O O . ALA A 1 90 ? 7.048 11.787 -9.019 1.00 91.06 90 ALA A O 1
ATOM 708 N N . LEU A 1 91 ? 6.024 9.912 -8.323 1.00 88.94 91 LEU A N 1
ATOM 709 C CA . LEU A 1 91 ? 7.216 9.060 -8.400 1.00 88.94 91 LEU A CA 1
ATOM 710 C C . LEU A 1 91 ? 7.713 8.912 -9.841 1.00 88.94 91 LEU A C 1
ATOM 712 O O . LEU A 1 91 ? 8.910 9.074 -10.079 1.00 88.94 91 LEU A O 1
ATOM 716 N N . CYS A 1 92 ? 6.811 8.670 -10.797 1.00 87.12 92 CYS A N 1
ATOM 717 C CA . CYS A 1 92 ? 7.162 8.591 -12.217 1.00 87.12 92 CYS A CA 1
ATOM 718 C C . CYS A 1 92 ? 7.775 9.905 -12.712 1.00 87.12 92 CYS A C 1
ATOM 720 O O . CYS A 1 92 ? 8.917 9.913 -13.172 1.00 87.12 92 CYS A O 1
ATOM 722 N N . SER A 1 93 ? 7.066 11.028 -12.544 1.00 84.75 93 SER A N 1
ATOM 723 C CA . SER A 1 93 ? 7.547 12.337 -13.001 1.00 84.75 93 SER A CA 1
ATOM 724 C C . SER A 1 93 ? 8.886 12.706 -12.370 1.00 84.75 93 SER A C 1
ATOM 726 O O . SER A 1 93 ? 9.782 13.208 -13.042 1.00 84.75 93 SER A O 1
ATOM 728 N N . ALA A 1 94 ? 9.058 12.445 -11.076 1.00 80.25 94 ALA A N 1
ATOM 729 C CA . ALA A 1 94 ? 10.285 12.817 -10.395 1.00 80.25 94 ALA A CA 1
ATOM 730 C C . ALA A 1 94 ? 11.474 11.915 -10.796 1.00 80.25 94 ALA A C 1
ATOM 732 O O . ALA A 1 94 ? 12.598 12.408 -10.907 1.00 80.25 94 ALA A O 1
ATOM 733 N N . THR A 1 95 ? 11.223 10.643 -11.132 1.00 76.56 95 THR A N 1
ATOM 734 C CA . THR A 1 95 ? 12.230 9.747 -11.730 1.00 76.56 95 THR A CA 1
ATOM 735 C C . THR A 1 95 ? 12.637 10.222 -13.131 1.00 76.56 95 THR A C 1
ATOM 737 O O . THR A 1 95 ? 13.827 10.288 -13.435 1.00 76.56 95 THR A O 1
ATOM 740 N N . GLU A 1 96 ? 11.684 10.631 -13.974 1.00 76.06 96 GLU A N 1
ATOM 741 C CA . GLU A 1 96 ? 11.964 11.208 -15.300 1.00 76.06 96 GLU A CA 1
ATOM 742 C C . GLU A 1 96 ? 12.805 12.492 -15.202 1.00 76.06 96 GLU A C 1
ATOM 744 O O . GLU A 1 96 ? 13.789 12.660 -15.927 1.00 76.06 96 GLU A O 1
ATOM 749 N N . HIS A 1 97 ? 12.462 13.384 -14.268 1.00 69.81 97 HIS A N 1
ATOM 750 C CA . HIS A 1 97 ? 13.226 14.607 -14.017 1.00 69.81 97 HIS A CA 1
ATOM 751 C C . HIS A 1 97 ? 14.654 14.322 -13.537 1.00 69.81 97 HIS A C 1
ATOM 753 O O . HIS A 1 97 ? 15.584 15.001 -13.978 1.00 69.81 97 HIS A O 1
ATOM 759 N N . ALA A 1 98 ? 14.853 13.310 -12.685 1.00 67.31 98 ALA A N 1
ATOM 760 C CA . ALA A 1 98 ? 16.186 12.894 -12.256 1.00 67.31 98 ALA A CA 1
ATOM 761 C C . ALA A 1 98 ? 17.046 12.464 -13.458 1.00 67.31 98 ALA A C 1
ATOM 763 O O . ALA A 1 98 ? 18.152 12.974 -13.622 1.00 67.31 98 ALA A O 1
ATOM 764 N N . VAL A 1 99 ? 16.502 11.634 -14.358 1.00 63.16 99 VAL A N 1
ATOM 765 C CA . VAL A 1 99 ? 17.191 11.178 -15.584 1.00 63.16 99 VAL A CA 1
ATOM 766 C C . VAL A 1 99 ? 17.607 12.347 -16.483 1.00 63.16 99 VAL A C 1
ATOM 768 O O . VAL A 1 99 ? 18.703 12.343 -17.047 1.00 63.16 99 VAL A O 1
ATOM 771 N N . MET A 1 100 ? 16.754 13.365 -16.618 1.00 60.28 100 MET A N 1
ATOM 772 C CA . MET A 1 100 ? 17.050 14.543 -17.441 1.00 60.28 100 MET A CA 1
ATOM 773 C C . MET A 1 100 ? 18.177 15.404 -16.853 1.00 60.28 100 MET A C 1
ATOM 775 O O . MET A 1 100 ? 18.987 15.941 -17.611 1.00 60.28 100 MET A O 1
ATOM 779 N N . ASN A 1 101 ? 18.274 15.482 -15.523 1.00 56.97 101 ASN A N 1
ATOM 780 C CA . ASN A 1 101 ? 19.304 16.246 -14.814 1.00 56.97 101 ASN A CA 1
ATOM 781 C C . ASN A 1 101 ? 20.666 15.524 -14.742 1.00 56.97 101 ASN A C 1
ATOM 783 O O . ASN A 1 101 ? 21.685 16.167 -14.496 1.00 56.97 101 ASN A O 1
ATOM 787 N N . CYS A 1 102 ? 20.731 14.214 -15.019 1.00 53.97 102 CYS A N 1
ATOM 788 C CA . CYS A 1 102 ? 21.988 13.451 -15.072 1.00 53.97 102 CYS A CA 1
ATOM 789 C C . CYS A 1 102 ? 22.901 13.827 -16.258 1.00 53.97 102 CYS A C 1
ATOM 791 O O . CYS A 1 102 ? 24.044 13.375 -16.321 1.00 53.97 102 CYS A O 1
ATOM 793 N N . ARG A 1 103 ? 22.422 14.629 -17.220 1.00 53.31 103 ARG A N 1
ATOM 794 C CA . ARG A 1 103 ? 23.171 14.965 -18.444 1.00 53.31 103 ARG A CA 1
ATOM 795 C C . ARG A 1 103 ? 24.304 15.982 -18.258 1.00 53.31 103 ARG A C 1
ATOM 797 O O . ARG A 1 103 ? 25.156 16.051 -19.138 1.00 53.31 103 ARG A O 1
ATOM 804 N N . ASP A 1 104 ? 24.356 16.705 -17.137 1.00 52.19 104 ASP A N 1
ATOM 805 C CA . ASP A 1 104 ? 25.363 17.757 -16.904 1.00 52.19 104 ASP A CA 1
ATOM 806 C C . ASP A 1 104 ? 26.602 17.304 -16.106 1.00 52.19 104 ASP A C 1
ATOM 808 O O . ASP A 1 104 ? 27.571 18.056 -15.981 1.00 52.19 104 ASP A O 1
ATOM 812 N N . LEU A 1 105 ? 26.645 16.064 -15.606 1.00 47.84 105 LEU A N 1
ATOM 813 C CA . LEU A 1 105 ? 27.811 15.540 -14.884 1.00 47.84 105 LEU A CA 1
ATOM 814 C C . LEU A 1 105 ? 28.755 14.803 -15.845 1.00 47.84 105 LEU A C 1
ATOM 816 O O . LEU A 1 105 ? 28.799 13.574 -15.909 1.00 47.84 105 LEU A O 1
ATOM 820 N N . ILE A 1 106 ? 29.540 15.571 -16.602 1.00 44.12 106 ILE A N 1
ATOM 821 C CA . ILE A 1 106 ? 30.693 15.060 -17.355 1.00 44.12 106 ILE A CA 1
ATOM 822 C C . ILE A 1 106 ? 31.699 14.477 -16.343 1.00 44.12 106 ILE A C 1
ATOM 824 O O . ILE A 1 106 ? 32.500 15.210 -15.768 1.00 44.12 106 ILE A O 1
ATOM 828 N N . GLY A 1 107 ? 31.662 13.157 -16.120 1.00 54.16 107 GLY A N 1
ATOM 829 C CA . GLY A 1 107 ? 32.752 12.420 -15.463 1.00 54.16 107 GLY A CA 1
ATOM 830 C C . GLY A 1 107 ? 32.450 11.648 -14.170 1.00 54.16 107 GLY A C 1
ATOM 831 O O . GLY A 1 107 ? 33.361 11.504 -13.359 1.00 54.16 107 GLY A O 1
ATOM 832 N N . GLY A 1 108 ? 31.242 11.116 -13.960 1.00 47.66 108 GLY A N 1
ATOM 833 C CA . GLY A 1 108 ? 30.927 10.263 -12.800 1.00 47.66 108 GLY A CA 1
ATOM 834 C C . GLY A 1 108 ? 30.326 8.914 -13.194 1.00 47.66 108 GLY A C 1
ATOM 835 O O . GLY A 1 108 ? 29.579 8.823 -14.162 1.00 47.66 108 GLY A O 1
ATOM 836 N N . ASN A 1 109 ? 30.666 7.858 -12.457 1.00 49.94 109 ASN A N 1
ATOM 837 C CA . ASN A 1 109 ? 30.066 6.528 -12.575 1.00 49.94 109 ASN A CA 1
ATOM 838 C C . ASN A 1 109 ? 28.532 6.594 -12.450 1.00 49.94 109 ASN A C 1
ATOM 840 O O . ASN A 1 109 ? 27.998 7.213 -11.538 1.00 49.94 109 ASN A O 1
ATOM 844 N N . SER A 1 110 ? 27.823 5.927 -13.361 1.00 48.12 110 SER A N 1
ATOM 845 C CA . SER A 1 110 ? 26.359 5.854 -13.427 1.00 48.12 110 SER A CA 1
ATOM 846 C C . SER A 1 110 ? 25.770 4.980 -12.309 1.00 48.12 110 SER A C 1
ATOM 848 O O . SER A 1 110 ? 25.128 3.963 -12.581 1.00 48.12 110 SER A O 1
ATOM 850 N N . LEU A 1 111 ? 26.048 5.302 -11.046 1.00 51.03 111 LEU A N 1
ATOM 851 C CA . LEU A 1 111 ? 25.348 4.681 -9.928 1.00 51.03 111 LEU A CA 1
ATOM 852 C C . LEU A 1 111 ? 23.882 5.129 -10.006 1.00 51.03 111 LEU A C 1
ATOM 854 O O . LEU A 1 111 ? 23.586 6.318 -10.011 1.00 51.03 111 LEU A O 1
ATOM 858 N N . ASN A 1 112 ? 23.018 4.136 -10.228 1.00 54.47 112 ASN A N 1
ATOM 859 C CA . ASN A 1 112 ? 21.570 4.158 -10.439 1.00 54.47 112 ASN A CA 1
ATOM 860 C C . ASN A 1 112 ? 20.864 5.509 -10.214 1.00 54.47 112 ASN A C 1
ATOM 862 O O . ASN A 1 112 ? 20.847 6.030 -9.104 1.00 54.47 112 ASN A O 1
ATOM 866 N N . HIS A 1 113 ? 20.151 6.002 -11.236 1.00 56.69 113 HIS A N 1
ATOM 867 C CA . HIS A 1 113 ? 19.347 7.239 -11.192 1.00 56.69 113 HIS A CA 1
ATOM 868 C C . HIS A 1 113 ? 18.401 7.333 -9.977 1.00 56.69 113 HIS A C 1
ATOM 870 O O . HIS A 1 113 ? 18.087 8.427 -9.515 1.00 56.69 113 HIS A O 1
ATOM 876 N N . PHE A 1 114 ? 17.977 6.188 -9.433 1.00 57.06 114 PHE A N 1
ATOM 877 C CA . PHE A 1 114 ? 17.147 6.099 -8.235 1.00 57.06 114 PHE A CA 1
ATOM 878 C C . PHE A 1 114 ? 17.876 6.505 -6.937 1.00 57.06 114 PHE A C 1
ATOM 880 O O . PHE A 1 114 ? 17.256 7.061 -6.037 1.00 57.06 114 PHE A O 1
ATOM 887 N N . GLU A 1 115 ? 19.187 6.269 -6.822 1.00 58.06 115 GLU A N 1
ATOM 888 C CA . GLU A 1 115 ? 19.974 6.698 -5.654 1.00 58.06 115 GLU A CA 1
ATOM 889 C C . GLU A 1 115 ? 20.176 8.215 -5.659 1.00 58.06 115 GLU A C 1
ATOM 891 O O . GLU A 1 115 ? 19.938 8.864 -4.646 1.00 58.06 115 GLU A O 1
ATOM 896 N N . GLN A 1 116 ? 20.479 8.805 -6.820 1.00 59.47 116 GLN A N 1
ATOM 897 C CA . GLN A 1 116 ? 20.554 10.263 -6.957 1.00 59.47 116 GLN A CA 1
ATOM 898 C C . GLN A 1 116 ? 19.191 10.930 -6.699 1.00 59.47 116 GLN A C 1
ATOM 900 O O . GLN A 1 116 ? 19.115 11.992 -6.090 1.00 59.47 116 GLN A O 1
ATOM 905 N N . PHE A 1 117 ? 18.098 10.279 -7.108 1.00 62.94 117 PHE A N 1
ATOM 906 C CA . PHE A 1 117 ? 16.723 10.701 -6.839 1.00 62.94 117 PHE A CA 1
ATOM 907 C C . PHE A 1 117 ? 16.375 10.754 -5.333 1.00 62.94 117 PHE A C 1
ATOM 909 O O . PHE A 1 117 ? 15.612 11.627 -4.906 1.00 62.94 117 PHE A O 1
ATOM 916 N N . LEU A 1 118 ? 16.959 9.865 -4.521 1.00 60.78 118 LEU A N 1
ATOM 917 C CA . LEU A 1 118 ? 16.773 9.811 -3.064 1.00 60.78 118 LEU A CA 1
ATOM 918 C C . LEU A 1 118 ? 17.530 10.914 -2.299 1.00 60.78 118 LEU A C 1
ATOM 920 O O . LEU A 1 118 ? 17.195 11.174 -1.143 1.00 60.78 118 LEU A O 1
ATOM 924 N N . GLU A 1 119 ? 18.521 11.563 -2.917 1.00 61.66 119 GLU A N 1
ATOM 925 C CA . GLU A 1 119 ? 19.335 12.620 -2.289 1.00 61.66 119 GLU A CA 1
ATOM 926 C C . GLU A 1 119 ? 18.727 14.029 -2.415 1.00 61.66 119 GLU A C 1
ATOM 928 O O . GLU A 1 119 ? 19.175 14.964 -1.748 1.00 61.66 119 GLU A O 1
ATOM 933 N N . PHE A 1 120 ? 17.684 14.208 -3.231 1.00 66.56 120 PHE A N 1
ATOM 934 C CA . PHE A 1 120 ? 17.003 15.496 -3.356 1.00 66.56 120 PHE A CA 1
ATOM 935 C C . PHE A 1 120 ? 16.118 15.770 -2.129 1.00 66.56 120 PHE A C 1
ATOM 937 O O . PHE A 1 120 ? 15.118 15.096 -1.899 1.00 66.56 120 PHE A O 1
ATOM 944 N N . GLU A 1 121 ? 16.426 16.824 -1.370 1.00 62.53 121 GLU A N 1
ATOM 945 C CA . GLU A 1 121 ? 15.622 17.288 -0.219 1.00 62.53 121 GLU A CA 1
ATOM 946 C C . GLU A 1 121 ? 14.122 17.443 -0.553 1.00 62.53 121 GLU A C 1
ATOM 948 O O . GLU A 1 121 ? 13.253 17.157 0.275 1.00 62.53 121 GLU A O 1
ATOM 953 N N . GLU A 1 122 ? 13.793 17.812 -1.794 1.00 67.69 122 GLU A N 1
ATOM 954 C CA . GLU A 1 122 ? 12.409 17.974 -2.255 1.00 67.69 122 GLU A CA 1
ATOM 955 C C . GLU A 1 122 ? 11.650 16.643 -2.444 1.00 67.69 122 GLU A C 1
ATOM 957 O O . GLU A 1 122 ? 10.418 16.633 -2.401 1.00 67.69 122 GLU A O 1
ATOM 962 N N . THR A 1 123 ? 12.339 15.503 -2.592 1.00 73.19 123 THR A N 1
ATOM 963 C CA . THR A 1 123 ? 11.715 14.174 -2.779 1.00 73.19 123 THR A CA 1
ATOM 964 C C . THR A 1 123 ? 11.482 13.448 -1.451 1.00 73.19 123 THR A C 1
ATOM 966 O O . THR A 1 123 ? 10.647 12.541 -1.362 1.00 73.19 123 THR A O 1
ATOM 969 N N . VAL A 1 124 ? 12.128 13.894 -0.369 1.00 79.38 124 VAL A N 1
ATOM 97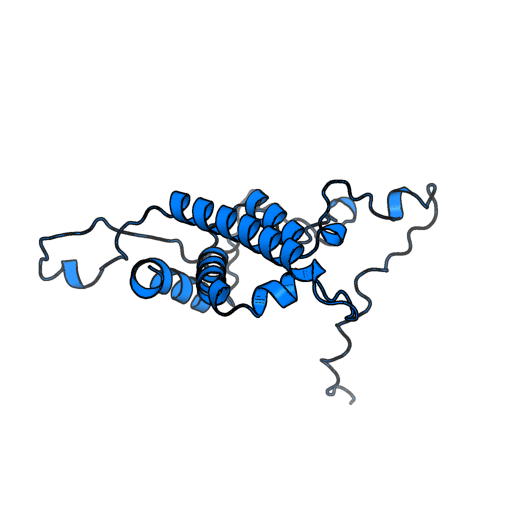0 C CA . VAL A 1 124 ? 12.007 13.311 0.978 1.00 79.38 124 VAL A CA 1
ATOM 971 C C . VAL A 1 124 ? 10.550 13.231 1.475 1.00 79.38 124 VAL A C 1
ATOM 973 O O . VAL A 1 124 ? 10.161 12.187 2.014 1.00 79.38 124 VAL A O 1
ATOM 976 N N . PRO A 1 125 ? 9.690 14.262 1.322 1.00 87.75 125 PRO A N 1
ATOM 977 C CA . PRO A 1 125 ? 8.285 14.171 1.723 1.00 87.75 125 PRO A CA 1
ATOM 978 C C . PRO A 1 125 ? 7.486 13.157 0.892 1.00 87.75 125 PRO A C 1
ATOM 980 O O . PRO A 1 125 ? 6.628 12.465 1.446 1.00 87.75 125 PRO A O 1
ATOM 983 N N . LEU A 1 126 ? 7.789 13.038 -0.407 1.00 90.31 126 LEU A N 1
ATOM 984 C CA . LEU A 1 126 ? 7.157 12.077 -1.313 1.00 90.31 126 LEU A CA 1
ATOM 985 C C . LEU A 1 126 ? 7.501 10.642 -0.907 1.00 90.31 126 LEU A C 1
ATOM 987 O O . LEU A 1 126 ? 6.603 9.816 -0.768 1.00 90.31 126 LEU A O 1
ATOM 991 N N . PHE A 1 127 ? 8.769 10.355 -0.610 1.00 89.19 127 PHE A N 1
ATOM 992 C CA . PHE A 1 127 ? 9.186 9.029 -0.152 1.00 89.19 127 PHE A CA 1
ATOM 993 C C . PHE A 1 127 ? 8.629 8.657 1.218 1.00 89.19 127 PHE A C 1
ATOM 995 O O . PHE A 1 127 ? 8.217 7.517 1.431 1.00 89.19 127 PHE A O 1
ATOM 1002 N N . LYS A 1 128 ? 8.545 9.613 2.151 1.00 91.12 128 LYS A N 1
ATOM 1003 C CA . LYS A 1 128 ? 7.873 9.390 3.444 1.00 91.12 128 LYS A CA 1
ATOM 1004 C C . LYS A 1 128 ? 6.407 9.008 3.250 1.00 91.12 128 LYS A C 1
ATOM 1006 O O . LYS A 1 128 ? 5.890 8.143 3.963 1.00 91.12 128 LYS A O 1
ATOM 1011 N N . LEU A 1 129 ? 5.743 9.647 2.291 1.00 93.69 129 LEU A N 1
ATOM 1012 C CA . LEU A 1 129 ? 4.364 9.350 1.939 1.00 93.69 129 LEU A CA 1
ATOM 1013 C C . LEU A 1 129 ? 4.244 7.973 1.274 1.00 93.69 129 LEU A C 1
ATOM 1015 O O . LEU A 1 129 ? 3.465 7.154 1.755 1.00 93.69 129 LEU A O 1
ATOM 1019 N N . PHE A 1 130 ? 5.063 7.687 0.260 1.00 94.38 130 PHE A N 1
ATOM 1020 C CA . PHE A 1 130 ? 5.138 6.385 -0.404 1.00 94.38 130 PHE A CA 1
ATOM 1021 C C . PHE A 1 130 ? 5.364 5.246 0.597 1.00 94.38 130 PHE A C 1
ATOM 1023 O O . PHE A 1 130 ? 4.564 4.316 0.661 1.00 94.38 130 PHE A O 1
ATOM 1030 N N . ASN A 1 131 ? 6.375 5.363 1.462 1.00 94.12 131 ASN A N 1
ATOM 1031 C CA . ASN A 1 131 ? 6.674 4.365 2.488 1.00 94.12 131 ASN A CA 1
ATOM 1032 C C . ASN A 1 131 ? 5.493 4.147 3.446 1.00 94.12 131 ASN A C 1
ATOM 1034 O O . ASN A 1 131 ? 5.182 3.016 3.808 1.00 94.12 131 ASN A O 1
ATOM 1038 N N . SER A 1 132 ? 4.793 5.219 3.832 1.00 95.25 132 SER A N 1
ATOM 1039 C CA . SER A 1 132 ? 3.604 5.097 4.685 1.00 95.25 132 SER A CA 1
ATOM 1040 C C . SER A 1 132 ? 2.502 4.285 3.997 1.00 95.25 132 SER A C 1
ATOM 1042 O O . SER A 1 132 ? 1.908 3.412 4.625 1.00 95.25 132 SER A O 1
ATOM 1044 N N . LEU A 1 133 ? 2.241 4.534 2.709 1.00 95.38 133 LEU A N 1
ATOM 1045 C CA . LEU A 1 133 ? 1.242 3.787 1.934 1.00 95.38 133 LEU A CA 1
ATOM 1046 C C . LEU A 1 133 ? 1.661 2.327 1.705 1.00 95.38 133 LEU A C 1
ATOM 1048 O O . LEU A 1 133 ? 0.817 1.431 1.784 1.00 95.38 133 LEU A O 1
ATOM 1052 N N . LEU A 1 134 ? 2.958 2.084 1.500 1.00 94.12 134 LEU A N 1
ATOM 1053 C CA . LEU A 1 134 ? 3.532 0.751 1.332 1.00 94.12 134 LEU A CA 1
ATOM 1054 C C . LEU A 1 134 ? 3.383 -0.094 2.603 1.00 94.12 134 LEU A C 1
ATOM 1056 O O . LEU A 1 134 ? 2.884 -1.213 2.540 1.00 94.12 134 LEU A O 1
ATOM 1060 N N . VAL A 1 135 ? 3.723 0.461 3.771 1.00 93.88 135 VAL A N 1
ATOM 1061 C CA . VAL A 1 135 ? 3.563 -0.217 5.073 1.00 93.88 135 VAL A CA 1
ATOM 1062 C C . VAL A 1 135 ? 2.096 -0.536 5.372 1.00 93.88 135 VAL A C 1
ATOM 1064 O O . VAL A 1 135 ? 1.779 -1.583 5.941 1.00 93.88 135 VAL A O 1
ATOM 1067 N N . ILE A 1 136 ? 1.184 0.359 4.993 1.00 93.69 136 ILE A N 1
ATOM 1068 C CA . ILE A 1 136 ? -0.254 0.138 5.162 1.00 93.69 136 ILE A CA 1
ATOM 1069 C C . ILE A 1 136 ? -0.765 -0.977 4.231 1.00 93.69 136 ILE A C 1
ATOM 1071 O O . ILE A 1 136 ? -1.706 -1.689 4.608 1.00 93.69 136 ILE A O 1
ATOM 1075 N N . GLY A 1 137 ? -0.121 -1.170 3.077 1.00 91.88 137 GLY A N 1
ATOM 1076 C CA . GLY A 1 137 ? -0.499 -2.140 2.050 1.00 91.88 137 GLY A CA 1
ATOM 1077 C C . GLY A 1 137 ? -1.603 -1.614 1.135 1.00 91.88 137 GLY A C 1
ATOM 1078 O O . GLY A 1 137 ? -2.596 -2.305 0.936 1.00 91.88 137 GLY A O 1
ATOM 1079 N N . LEU A 1 138 ? -1.471 -0.366 0.667 1.00 93.31 138 LEU A N 1
ATOM 1080 C CA . LEU A 1 138 ? -2.420 0.268 -0.264 1.00 93.31 138 LEU A CA 1
ATOM 1081 C C . LEU A 1 138 ? -2.053 0.101 -1.744 1.00 93.31 138 LEU A C 1
ATOM 1083 O O . LEU A 1 138 ? -2.871 0.437 -2.594 1.00 93.31 138 LEU A O 1
ATOM 1087 N N . PHE A 1 139 ? -0.837 -0.354 -2.039 1.00 93.94 139 PHE A N 1
ATOM 1088 C CA . PHE A 1 139 ? -0.392 -0.637 -3.400 1.00 93.94 139 PHE A CA 1
ATOM 1089 C C . PHE A 1 139 ? -0.795 -2.051 -3.794 1.00 93.94 139 PHE A C 1
ATOM 1091 O O . PHE A 1 139 ? -0.580 -2.990 -3.024 1.00 93.94 139 PHE A O 1
ATOM 1098 N N . ASP A 1 140 ? -1.377 -2.162 -4.980 1.00 92.00 140 ASP A N 1
ATOM 1099 C CA . ASP A 1 140 ? -1.748 -3.433 -5.584 1.00 92.00 140 ASP A CA 1
ATOM 1100 C C . ASP A 1 140 ? -0.542 -4.018 -6.341 1.00 92.00 140 ASP A C 1
ATOM 1102 O O . ASP A 1 140 ? 0.478 -3.347 -6.523 1.00 92.00 140 ASP A O 1
ATOM 1106 N N . ASP A 1 141 ? -0.646 -5.268 -6.796 1.00 90.31 141 ASP A N 1
ATOM 1107 C CA . ASP A 1 141 ? 0.466 -5.961 -7.460 1.00 90.31 141 ASP A CA 1
ATOM 1108 C C . ASP A 1 141 ? 0.994 -5.194 -8.686 1.00 90.31 141 ASP A C 1
ATOM 1110 O O . ASP A 1 141 ? 2.203 -5.135 -8.895 1.00 90.31 141 ASP A O 1
ATOM 1114 N N . ASP A 1 142 ? 0.115 -4.562 -9.466 1.00 90.75 142 ASP A N 1
ATOM 1115 C CA . ASP A 1 142 ? 0.518 -3.783 -10.643 1.00 90.75 142 ASP A CA 1
ATOM 1116 C C . ASP A 1 142 ? 1.251 -2.489 -10.256 1.00 90.75 142 ASP A C 1
ATOM 1118 O O . ASP A 1 142 ? 2.293 -2.184 -10.832 1.00 90.75 142 ASP A O 1
ATOM 1122 N N . ASP A 1 143 ? 0.805 -1.799 -9.197 1.00 92.56 143 ASP A N 1
ATOM 1123 C CA . ASP A 1 143 ? 1.522 -0.623 -8.687 1.00 92.56 143 ASP A CA 1
ATOM 1124 C C . ASP A 1 143 ? 2.942 -1.005 -8.220 1.00 92.56 143 ASP A C 1
ATOM 1126 O O . ASP A 1 143 ? 3.900 -0.250 -8.397 1.00 92.56 143 ASP A O 1
ATOM 1130 N N . LEU A 1 144 ? 3.100 -2.183 -7.601 1.00 91.00 144 LEU A N 1
ATOM 1131 C CA . LEU A 1 144 ? 4.401 -2.670 -7.139 1.00 91.00 144 LEU A CA 1
ATOM 1132 C C . LEU A 1 144 ? 5.330 -3.018 -8.306 1.00 91.00 144 LEU A C 1
ATOM 1134 O O . LEU A 1 144 ? 6.524 -2.725 -8.219 1.00 91.00 144 LEU A O 1
ATOM 1138 N N . LYS A 1 145 ? 4.812 -3.602 -9.393 1.00 87.94 145 LYS A N 1
ATOM 1139 C CA . LYS A 1 145 ? 5.597 -3.849 -10.615 1.00 87.94 145 LYS A CA 1
ATOM 1140 C C . LYS A 1 145 ? 6.113 -2.545 -11.210 1.00 87.94 145 LYS A C 1
ATOM 1142 O O . LYS A 1 145 ? 7.303 -2.461 -11.520 1.00 87.94 145 LYS A O 1
ATOM 1147 N N . ASP A 1 146 ? 5.258 -1.528 -11.297 1.00 88.56 146 ASP A N 1
ATOM 1148 C CA . ASP A 1 146 ? 5.635 -0.205 -11.799 1.00 88.56 146 ASP A CA 1
ATOM 1149 C C . ASP A 1 146 ? 6.770 0.394 -10.959 1.00 88.56 146 ASP A C 1
ATOM 1151 O O . ASP A 1 146 ? 7.805 0.796 -11.492 1.00 88.56 146 ASP A O 1
ATOM 1155 N N . VAL A 1 147 ? 6.639 0.381 -9.626 1.00 88.81 147 VAL A N 1
ATOM 1156 C CA . VAL A 1 147 ? 7.683 0.907 -8.729 1.00 88.81 147 VAL A CA 1
ATOM 1157 C C . VAL A 1 147 ? 8.987 0.116 -8.831 1.00 88.81 147 VAL A C 1
ATOM 1159 O O . VAL A 1 147 ? 10.064 0.710 -8.872 1.00 88.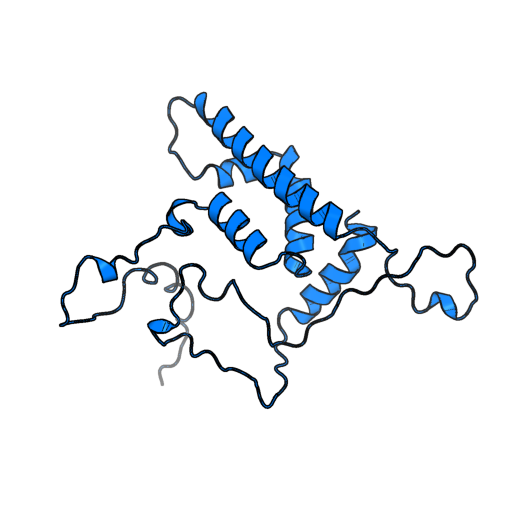81 147 VAL A O 1
ATOM 1162 N N . LEU A 1 148 ? 8.932 -1.215 -8.872 1.00 86.25 148 LEU A N 1
ATOM 1163 C CA . LEU A 1 148 ? 10.135 -2.041 -9.003 1.00 86.25 148 LEU A CA 1
ATOM 1164 C C . LEU A 1 148 ? 10.841 -1.798 -10.342 1.00 86.25 148 LEU A C 1
ATOM 1166 O O . LEU A 1 148 ? 12.070 -1.707 -10.382 1.00 86.25 148 LEU A O 1
ATOM 1170 N N . THR A 1 149 ? 10.072 -1.601 -11.412 1.00 83.75 149 THR A N 1
ATOM 1171 C CA . THR A 1 149 ? 10.590 -1.231 -12.734 1.00 83.75 149 THR A CA 1
ATOM 1172 C C . THR A 1 149 ? 11.243 0.150 -12.715 1.00 83.75 149 THR A C 1
ATOM 1174 O O . THR A 1 149 ? 12.319 0.313 -13.290 1.00 83.75 149 THR A O 1
ATOM 1177 N N . LEU A 1 150 ? 10.671 1.122 -11.992 1.00 81.62 150 LEU A N 1
ATOM 1178 C CA . LEU A 1 150 ? 11.296 2.434 -11.774 1.00 81.62 150 LEU A CA 1
ATOM 1179 C C . LEU A 1 150 ? 12.623 2.329 -11.004 1.00 81.62 150 LEU A C 1
ATOM 1181 O O . LEU A 1 150 ? 13.569 3.051 -11.315 1.00 81.62 150 LEU A O 1
ATOM 1185 N N . ILE A 1 151 ? 12.712 1.433 -10.014 1.00 80.94 151 ILE A N 1
ATOM 1186 C CA . ILE A 1 151 ? 13.930 1.233 -9.211 1.00 80.94 151 ILE A CA 1
ATOM 1187 C C . ILE A 1 151 ? 15.042 0.593 -10.045 1.00 80.94 151 ILE A C 1
ATOM 1189 O O . ILE A 1 151 ? 16.190 1.040 -9.998 1.00 80.94 151 ILE A O 1
ATOM 1193 N N . HIS A 1 152 ? 14.730 -0.484 -10.771 1.00 76.12 152 HIS A N 1
ATOM 1194 C CA . HIS A 1 152 ? 15.726 -1.214 -11.547 1.00 76.12 152 HIS A CA 1
ATOM 1195 C C . HIS A 1 152 ? 15.119 -1.852 -12.810 1.00 76.12 152 HIS A C 1
ATOM 1197 O O . HIS A 1 152 ? 14.822 -3.054 -12.820 1.00 76.12 152 HIS A O 1
ATOM 1203 N N . PRO A 1 153 ? 15.032 -1.110 -13.928 1.00 76.81 153 PRO A N 1
ATOM 1204 C CA . PRO A 1 153 ? 14.291 -1.545 -15.112 1.00 76.81 153 PRO A CA 1
ATOM 1205 C C . PRO A 1 153 ? 14.792 -2.884 -15.664 1.00 76.81 153 PRO A C 1
ATOM 1207 O O . PRO A 1 153 ? 14.003 -3.785 -15.911 1.00 76.81 153 PRO A O 1
ATOM 1210 N N . SER A 1 154 ? 16.108 -3.111 -15.737 1.00 73.81 154 SER A N 1
ATOM 1211 C CA . SER A 1 154 ? 16.652 -4.370 -16.282 1.00 73.81 154 SER A CA 1
ATOM 1212 C C . SER A 1 154 ? 16.380 -5.609 -15.410 1.00 73.81 154 SER A C 1
ATOM 1214 O O . SER A 1 154 ? 16.401 -6.740 -15.901 1.00 73.81 154 SER A O 1
ATOM 1216 N N . ALA A 1 155 ? 16.142 -5.422 -14.108 1.00 74.62 155 ALA A N 1
ATOM 1217 C CA . ALA A 1 155 ? 15.897 -6.519 -13.165 1.00 74.62 155 ALA A CA 1
ATOM 1218 C C . ALA A 1 155 ? 14.408 -6.860 -13.062 1.00 74.62 155 ALA A C 1
ATOM 1220 O O . ALA A 1 155 ? 14.084 -7.981 -12.684 1.00 74.62 155 ALA A O 1
ATOM 1221 N N . PHE A 1 156 ? 13.533 -5.928 -13.450 1.00 76.56 156 PHE A N 1
ATOM 1222 C CA . PHE A 1 156 ? 12.081 -6.063 -13.357 1.00 76.56 156 PHE A CA 1
ATOM 1223 C C . PHE A 1 156 ? 11.353 -5.907 -14.704 1.00 76.56 156 PHE A C 1
ATOM 1225 O O . PHE A 1 156 ? 10.133 -5.873 -14.721 1.00 76.56 156 PHE A O 1
ATOM 1232 N N . ASP A 1 157 ? 12.081 -5.892 -15.829 1.00 70.62 157 ASP A N 1
ATOM 1233 C CA . ASP A 1 157 ? 11.507 -5.886 -17.186 1.00 70.62 157 ASP A CA 1
ATOM 1234 C C . ASP A 1 157 ? 10.519 -7.047 -17.389 1.00 70.62 157 ASP A C 1
ATOM 1236 O O . ASP A 1 157 ? 10.879 -8.210 -17.176 1.00 70.62 157 ASP A O 1
ATOM 1240 N N . GLU A 1 158 ? 9.300 -6.720 -17.825 1.00 64.50 158 GLU A N 1
ATOM 1241 C CA . GLU A 1 158 ? 8.235 -7.676 -18.145 1.00 64.50 158 GLU A CA 1
ATOM 1242 C C . GLU A 1 158 ? 8.596 -8.585 -19.329 1.00 64.50 158 GLU A C 1
ATOM 1244 O O . GLU A 1 158 ? 8.133 -9.721 -19.400 1.00 64.50 158 GLU A O 1
ATOM 1249 N N . ASN A 1 159 ? 9.471 -8.129 -20.232 1.00 63.56 159 ASN A N 1
ATOM 1250 C CA . ASN A 1 159 ? 9.966 -8.923 -21.363 1.00 63.56 159 ASN A CA 1
ATOM 1251 C C . ASN A 1 159 ? 11.166 -9.800 -20.995 1.00 63.56 159 ASN A C 1
ATOM 1253 O O . ASN A 1 159 ? 11.850 -10.334 -21.875 1.00 63.56 159 ASN A O 1
ATOM 1257 N N . TYR A 1 160 ? 11.475 -9.935 -19.708 1.00 58.88 160 TYR A N 1
ATOM 1258 C CA . TYR A 1 160 ? 12.605 -10.738 -19.299 1.00 58.88 160 TYR A CA 1
ATOM 1259 C C . TYR A 1 160 ? 12.421 -12.208 -19.631 1.00 58.88 160 TYR A C 1
ATOM 1261 O O . TYR A 1 160 ? 11.536 -12.895 -19.126 1.00 58.88 160 TYR A O 1
ATOM 1269 N N . ILE A 1 161 ? 13.372 -12.707 -20.406 1.00 55.34 161 ILE A N 1
ATOM 1270 C CA . ILE A 1 161 ? 13.534 -14.124 -20.669 1.00 55.34 161 ILE A CA 1
ATOM 1271 C C . ILE A 1 161 ? 14.532 -14.658 -19.631 1.00 55.34 161 ILE A C 1
ATOM 1273 O O . ILE A 1 161 ? 15.706 -14.266 -19.673 1.00 55.34 161 ILE A O 1
ATOM 1277 N N . PRO A 1 162 ? 14.121 -15.540 -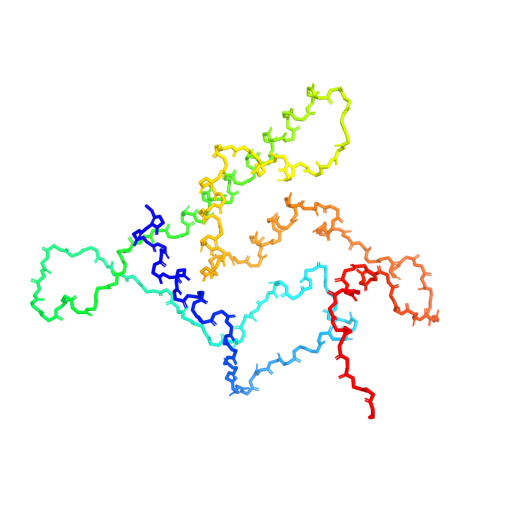18.698 1.00 54.66 162 PRO A N 1
ATOM 1278 C CA . PRO A 1 162 ? 15.064 -16.189 -17.798 1.00 54.66 162 PRO A CA 1
ATOM 1279 C C . PRO A 1 162 ? 16.147 -16.896 -18.616 1.00 54.66 162 PRO A C 1
ATOM 1281 O O . PRO A 1 162 ? 15.859 -17.594 -19.586 1.00 54.66 162 PRO A O 1
ATOM 1284 N N . VAL A 1 163 ? 17.415 -16.710 -18.232 1.00 47.31 163 VAL A N 1
ATOM 1285 C CA . VAL A 1 163 ? 18.601 -17.186 -18.982 1.00 47.31 163 VAL A CA 1
ATOM 1286 C C . VAL A 1 163 ? 18.570 -18.703 -19.245 1.00 47.31 163 VAL A C 1
ATOM 1288 O O . VAL A 1 163 ? 19.192 -19.178 -20.195 1.00 47.31 163 VAL A O 1
ATOM 1291 N N . LEU A 1 164 ? 17.795 -19.456 -18.458 1.00 45.97 164 LEU A N 1
ATOM 1292 C CA . LEU A 1 164 ? 17.542 -20.887 -18.643 1.00 45.97 164 LEU A CA 1
ATOM 1293 C C . LEU A 1 164 ? 16.781 -21.220 -19.940 1.00 45.97 164 LEU A C 1
ATOM 1295 O O . LEU A 1 164 ? 16.996 -22.292 -20.494 1.00 45.97 164 LEU A O 1
ATOM 1299 N N . ALA A 1 165 ? 15.969 -20.308 -20.482 1.00 46.12 165 ALA A N 1
ATOM 1300 C CA . ALA A 1 165 ? 15.194 -20.552 -21.701 1.00 46.12 165 ALA A CA 1
ATOM 1301 C C . ALA A 1 165 ? 16.034 -20.513 -22.993 1.00 46.12 165 ALA A C 1
ATOM 1303 O O . ALA A 1 165 ? 15.580 -20.991 -24.027 1.00 46.12 165 ALA A O 1
ATOM 1304 N N . ASN A 1 166 ? 17.259 -19.972 -22.949 1.00 42.53 166 ASN A N 1
ATOM 1305 C CA . ASN A 1 166 ? 18.093 -19.795 -24.144 1.00 42.53 166 ASN A CA 1
ATOM 1306 C C . ASN A 1 166 ? 19.327 -20.706 -24.212 1.00 42.53 166 ASN A C 1
ATOM 1308 O O . ASN A 1 166 ? 20.045 -20.638 -25.210 1.00 42.53 166 ASN A O 1
ATOM 1312 N N . ARG A 1 167 ? 19.635 -21.519 -23.184 1.00 38.78 167 ARG A N 1
ATOM 1313 C CA . ARG A 1 167 ? 20.930 -22.233 -23.128 1.00 38.78 167 ARG A CA 1
ATOM 1314 C C . ARG A 1 167 ? 20.937 -23.710 -22.739 1.00 38.78 167 ARG A C 1
ATOM 1316 O O . ARG A 1 167 ? 22.026 -24.272 -22.740 1.00 38.78 167 ARG A O 1
ATOM 1323 N N . TYR A 1 168 ? 19.797 -24.361 -22.520 1.00 37.38 168 TYR A N 1
ATOM 1324 C CA . TYR A 1 168 ? 19.784 -25.812 -22.321 1.00 37.38 168 TYR A CA 1
ATOM 1325 C C . TYR A 1 168 ? 18.674 -26.474 -23.142 1.00 37.38 168 TYR A C 1
ATOM 1327 O O . TYR A 1 168 ? 17.489 -26.202 -22.966 1.00 37.38 168 TYR A O 1
ATOM 1335 N N . GLY A 1 169 ? 19.087 -27.354 -24.062 1.00 39.44 169 GLY A N 1
ATOM 1336 C CA . GLY A 1 169 ? 18.269 -28.506 -24.442 1.00 39.44 169 GLY A CA 1
ATOM 1337 C C . GLY A 1 169 ? 18.036 -29.413 -23.219 1.00 39.44 169 GLY A C 1
ATOM 1338 O O . GLY A 1 169 ? 18.569 -29.132 -22.150 1.00 39.44 169 GLY A O 1
ATOM 1339 N N . PRO A 1 170 ? 17.239 -30.484 -23.342 1.00 35.38 170 PRO A N 1
ATOM 1340 C CA . PRO A 1 170 ? 16.569 -31.162 -22.222 1.00 35.38 170 PRO A CA 1
ATOM 1341 C C . PRO A 1 170 ? 17.460 -31.973 -21.256 1.00 35.38 170 PRO A C 1
ATOM 1343 O O . PRO A 1 170 ? 16.952 -32.869 -20.589 1.00 35.38 170 PRO A O 1
ATOM 1346 N N . GLU A 1 171 ? 18.754 -31.684 -21.131 1.00 41.12 171 GLU A N 1
ATOM 1347 C CA . GLU A 1 171 ? 19.650 -32.386 -20.211 1.00 41.12 171 GLU A CA 1
ATOM 1348 C C . GLU A 1 171 ? 20.539 -31.384 -19.453 1.00 41.12 171 GLU A C 1
ATOM 1350 O O . GLU A 1 171 ? 21.171 -30.521 -20.056 1.00 41.12 171 GLU A O 1
ATOM 1355 N N . GLU A 1 172 ? 20.554 -31.539 -18.123 1.00 33.94 172 GLU A N 1
ATOM 1356 C CA . GLU A 1 172 ? 21.365 -30.839 -17.106 1.00 33.94 172 GLU A CA 1
ATOM 1357 C C . GLU A 1 172 ? 20.866 -29.464 -16.615 1.00 33.94 172 GLU A C 1
ATOM 1359 O O . GLU A 1 172 ? 21.250 -28.394 -17.081 1.00 33.94 172 GLU A O 1
ATOM 1364 N N . ILE A 1 173 ? 20.041 -29.507 -15.561 1.00 41.06 173 ILE A N 1
ATOM 1365 C CA . ILE A 1 173 ? 19.699 -28.359 -14.714 1.00 41.06 173 ILE A CA 1
ATOM 1366 C C . ILE A 1 173 ? 20.644 -28.374 -13.505 1.00 41.06 173 ILE A C 1
ATOM 1368 O O . ILE A 1 173 ? 20.401 -29.107 -12.546 1.00 41.06 173 ILE A O 1
ATOM 1372 N N . GLU A 1 174 ? 21.696 -27.553 -13.514 1.00 32.47 174 GLU A N 1
ATOM 1373 C CA . GLU A 1 174 ? 22.328 -27.115 -12.264 1.00 32.47 174 GLU A CA 1
ATOM 1374 C C . GLU A 1 174 ? 21.754 -25.750 -11.842 1.00 32.47 174 GLU A C 1
ATOM 1376 O O . GLU A 1 174 ? 21.788 -24.791 -12.622 1.00 32.47 174 GLU A O 1
ATOM 1381 N N . PRO A 1 175 ? 21.225 -25.622 -10.613 1.00 39.41 175 PRO A N 1
ATOM 1382 C CA . PRO A 1 175 ? 20.741 -24.355 -10.096 1.00 39.41 175 PRO A CA 1
ATOM 1383 C C . PRO A 1 175 ? 21.932 -23.547 -9.567 1.00 39.41 175 PRO A C 1
ATOM 1385 O O . PRO A 1 175 ? 22.788 -24.127 -8.909 1.00 39.41 175 PRO A O 1
ATOM 1388 N N . LEU A 1 176 ? 21.954 -22.222 -9.794 1.00 33.81 176 LEU A N 1
ATOM 1389 C CA . LEU A 1 176 ? 22.609 -21.166 -8.978 1.00 33.81 176 LEU A CA 1
ATOM 1390 C C . LEU A 1 176 ? 23.410 -20.141 -9.797 1.00 33.81 176 LEU A C 1
ATOM 1392 O O . LEU A 1 176 ? 24.635 -20.212 -9.826 1.00 33.81 176 LEU A O 1
ATOM 1396 N N . VAL A 1 177 ? 22.771 -19.062 -10.269 1.00 36.03 177 VAL A N 1
ATOM 1397 C CA . VAL A 1 177 ? 23.442 -17.742 -10.323 1.00 36.03 177 VAL A CA 1
ATOM 1398 C C . VAL A 1 177 ? 22.437 -16.593 -10.132 1.00 36.03 177 VAL A C 1
ATOM 1400 O O . VAL A 1 177 ? 22.186 -15.824 -11.050 1.00 36.03 177 VAL A O 1
ATOM 1403 N N . PHE A 1 178 ? 21.868 -16.433 -8.931 1.00 34.72 178 PHE A N 1
ATOM 1404 C CA . PHE A 1 178 ? 21.425 -15.091 -8.485 1.00 34.72 178 PHE A CA 1
ATOM 1405 C C . PHE A 1 178 ? 21.427 -14.863 -6.959 1.00 34.72 178 PHE A C 1
ATOM 1407 O O . PHE A 1 178 ? 21.251 -13.739 -6.503 1.00 34.72 178 PHE A O 1
ATOM 1414 N N . MET A 1 179 ? 21.740 -15.877 -6.139 1.00 32.56 179 MET A N 1
ATOM 1415 C CA . MET A 1 179 ? 21.890 -15.733 -4.677 1.00 32.56 179 MET A CA 1
ATOM 1416 C C . MET A 1 179 ? 23.265 -16.183 -4.154 1.00 32.56 179 MET A C 1
ATOM 1418 O O . MET A 1 179 ? 23.361 -16.857 -3.134 1.00 32.56 179 MET A O 1
ATOM 1422 N N . LYS A 1 180 ? 24.365 -15.808 -4.823 1.00 33.53 180 LYS A N 1
ATOM 1423 C CA . LYS A 1 180 ? 25.722 -16.054 -4.286 1.00 33.53 180 LYS A CA 1
ATOM 1424 C C . LYS A 1 180 ? 26.452 -14.826 -3.748 1.00 33.53 180 LYS A C 1
ATOM 1426 O O . LYS A 1 180 ? 27.634 -14.920 -3.446 1.00 33.53 180 LYS A O 1
ATOM 1431 N N . ASN A 1 181 ? 25.773 -13.698 -3.539 1.00 34.28 181 ASN A N 1
ATOM 1432 C CA . ASN A 1 181 ? 26.397 -12.572 -2.845 1.00 34.28 181 ASN A CA 1
ATOM 1433 C C . ASN A 1 181 ? 25.396 -11.854 -1.927 1.00 34.28 181 ASN A C 1
ATOM 1435 O O . ASN A 1 181 ? 24.366 -11.390 -2.399 1.00 34.28 181 ASN A O 1
ATOM 1439 N N . LYS A 1 182 ? 25.738 -11.760 -0.630 1.00 33.12 182 LYS A N 1
ATOM 1440 C CA . LYS A 1 182 ? 24.988 -11.186 0.521 1.00 33.12 182 LYS A CA 1
ATOM 1441 C C . LYS A 1 182 ? 24.236 -12.128 1.488 1.00 33.12 182 LYS A C 1
ATOM 1443 O O . LYS A 1 182 ? 23.334 -11.683 2.189 1.00 33.12 182 LYS A O 1
ATOM 1448 N N . ARG A 1 183 ? 24.684 -13.377 1.670 1.00 32.22 183 ARG A N 1
ATOM 1449 C CA . ARG A 1 183 ? 24.527 -14.104 2.958 1.00 32.22 183 ARG A CA 1
ATOM 1450 C C . ARG A 1 183 ? 25.802 -14.879 3.305 1.00 32.22 183 ARG A C 1
ATOM 1452 O O . ARG A 1 183 ? 25.838 -16.097 3.230 1.00 32.22 183 ARG A O 1
ATOM 1459 N N . ALA A 1 184 ? 26.862 -14.151 3.645 1.00 33.34 184 ALA A N 1
ATOM 1460 C CA . ALA A 1 184 ? 28.080 -14.714 4.243 1.00 33.34 184 ALA A CA 1
ATOM 1461 C C . ALA A 1 184 ? 28.591 -13.863 5.425 1.00 33.34 184 ALA A C 1
ATOM 1463 O O . ALA A 1 184 ? 29.761 -13.911 5.778 1.00 33.34 184 ALA A O 1
ATOM 1464 N N . ALA A 1 185 ? 27.712 -13.071 6.042 1.00 32.19 185 ALA A N 1
ATOM 1465 C CA . ALA A 1 185 ? 28.017 -12.310 7.248 1.00 32.19 185 ALA A CA 1
ATOM 1466 C C . ALA A 1 185 ? 26.799 -12.353 8.171 1.00 32.19 185 ALA A C 1
ATOM 1468 O O . ALA A 1 185 ? 25.991 -11.435 8.167 1.00 32.19 185 ALA A O 1
ATOM 1469 N N . CYS A 1 186 ? 26.606 -13.496 8.827 1.00 31.59 186 CYS A N 1
ATOM 1470 C CA . CYS A 1 186 ? 25.913 -13.700 10.104 1.00 31.59 186 CYS A CA 1
ATOM 1471 C C . CYS A 1 186 ? 25.773 -15.218 10.294 1.00 31.59 186 CYS A C 1
ATOM 1473 O O . CYS A 1 186 ? 25.359 -15.903 9.364 1.00 31.59 186 CYS A O 1
ATOM 1475 N N . TYR A 1 187 ? 26.111 -15.704 11.489 1.00 29.81 187 TYR A N 1
ATOM 1476 C CA . TYR A 1 187 ? 26.308 -17.108 11.896 1.00 29.81 187 TYR A CA 1
ATOM 1477 C C . TYR A 1 187 ? 27.714 -17.676 11.666 1.00 29.81 187 TYR A C 1
ATOM 1479 O O . TYR A 1 187 ? 27.924 -18.662 10.971 1.00 29.81 187 TYR A O 1
ATOM 1487 N N . SER A 1 188 ? 28.676 -17.067 12.356 1.00 34.4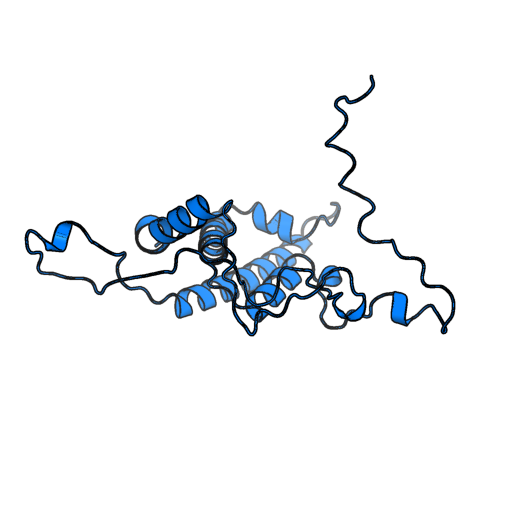7 188 SER A N 1
ATOM 1488 C CA . SER A 1 188 ? 29.792 -17.796 12.955 1.00 34.47 188 SER A CA 1
ATOM 1489 C C . SER A 1 188 ? 29.807 -17.439 14.439 1.00 34.47 188 SER A C 1
ATOM 1491 O O . SER A 1 188 ? 30.502 -16.513 14.840 1.00 34.47 188 SER A O 1
ATOM 1493 N N . THR A 1 189 ? 29.004 -18.144 15.228 1.00 32.31 189 THR A N 1
ATOM 1494 C CA . THR A 1 189 ? 29.274 -18.369 16.653 1.00 32.31 189 THR A CA 1
ATOM 1495 C C . THR A 1 189 ? 28.765 -19.762 16.992 1.00 32.31 189 THR A C 1
ATOM 1497 O O . THR A 1 189 ? 27.559 -20.002 17.012 1.00 32.31 189 THR A O 1
ATOM 1500 N N . ASP A 1 190 ? 29.741 -20.645 17.175 1.00 33.97 190 ASP A N 1
ATOM 1501 C CA . ASP A 1 190 ? 29.825 -21.626 18.253 1.00 33.97 190 ASP A CA 1
ATOM 1502 C C . ASP A 1 190 ? 28.751 -22.709 18.336 1.00 33.97 190 ASP A C 1
ATOM 1504 O O . ASP A 1 190 ? 27.726 -22.563 18.997 1.00 33.97 190 ASP A O 1
ATOM 1508 N N . MET A 1 191 ? 29.088 -23.874 17.773 1.00 31.77 191 MET A N 1
ATOM 1509 C CA . MET A 1 191 ? 28.743 -25.148 18.401 1.00 31.77 191 MET A CA 1
ATOM 1510 C C . MET A 1 191 ? 29.751 -26.235 17.994 1.00 31.77 191 MET A C 1
ATOM 1512 O O . MET A 1 191 ? 29.444 -27.131 17.211 1.00 31.77 191 MET A O 1
ATOM 1516 N N . GLU A 1 192 ? 30.968 -26.156 18.533 1.00 34.88 192 GLU A N 1
ATOM 1517 C CA . GLU A 1 192 ? 31.811 -27.339 18.730 1.00 34.88 192 GLU A CA 1
ATOM 1518 C C . GLU A 1 192 ? 31.814 -27.702 20.221 1.00 34.88 192 GLU A C 1
ATOM 1520 O O . GLU A 1 192 ? 31.928 -26.829 21.075 1.00 34.88 192 GLU A O 1
ATOM 1525 N N . ARG A 1 193 ? 31.591 -29.003 20.450 1.00 33.28 193 ARG A N 1
ATOM 1526 C CA . ARG A 1 193 ? 31.824 -29.839 21.643 1.00 33.28 193 ARG A CA 1
ATOM 1527 C C . ARG A 1 193 ? 32.407 -29.205 22.903 1.00 33.28 193 ARG A C 1
ATOM 1529 O O . ARG A 1 193 ? 33.539 -28.687 22.836 1.00 33.28 193 ARG A O 1
#

Foldseek 3Di:
DCVQAQVVLLVQLVVCVPPFAADDDPPPPPPPLPDPVNDDLCRPVADDDRGDGDAADADDDDPDDDPVNVVDHHRHDDDVVVVLVVLLVCLVVLLVVLVVVVVPPPPDDCPDSVVVSCPDPVCVVSVVSVVSCVSSPVDHRVSVLSVVCSRPVVSSPPPDDPPVVPDDDPDDDDDDDDPPPDPPPDDDDDDDD

Secondary structure (DSSP, 8-state):
-IIIIIHHHHHHHHHTTT-------TT-----TTSGGG--SSTTTSS---S--PPP--B---S---TTGGGGPPPBP--HHHHHHHHHHHHHHHHHHHHHHGGG-TT-----HHHHHHT-TTTHHHHHHHHHHHHHT---HHHHHHHHHHH-HHHH-TT---GGGGT--SS-----SSSSSS-SSS-------